Protein AF-A0A812IXZ1-F1 (afdb_monomer)

Secondary structure (DSSP, 8-state):
------PPPPPPP------HHHHHHHHHHHHHHHHHHHHHHHHHS--SSSPPPPTTGGG-HHHHS---------------S-S--EEEEEEEEEEE-TTS-EEEEEEEEEEETT--------TTSSHHHHHHHHTTSS--SEEEEEETTEETTT-HHHHHHH-----SS----TTS-HHHHHHHHHHHTT--HHHHHHHHHHHHHHHT-GGGG--

Mean predicted aligned error: 13.31 Å

Radius of gyration: 28.55 Å; Cα contacts (8 Å, |Δi|>4): 190; chains: 1; bounding box: 52×86×78 Å

Structure (mmCIF, N/CA/C/O backbone):
data_AF-A0A812IXZ1-F1
#
_entry.id   AF-A0A812IXZ1-F1
#
loop_
_atom_site.group_PDB
_atom_site.id
_atom_site.type_symbol
_atom_site.label_atom_id
_atom_site.label_alt_id
_atom_site.label_comp_id
_atom_site.label_asym_id
_atom_site.label_entity_id
_atom_site.label_seq_id
_atom_site.pdbx_PDB_ins_code
_atom_site.Cartn_x
_atom_site.Cartn_y
_atom_site.Cartn_z
_atom_site.occupancy
_atom_site.B_iso_or_equiv
_atom_site.auth_seq_id
_atom_site.auth_comp_id
_atom_site.auth_asym_id
_atom_site.auth_atom_id
_atom_site.pdbx_PDB_model_num
ATOM 1 N N . LEU A 1 1 ? 31.435 -67.657 -56.411 1.00 45.00 1 LEU 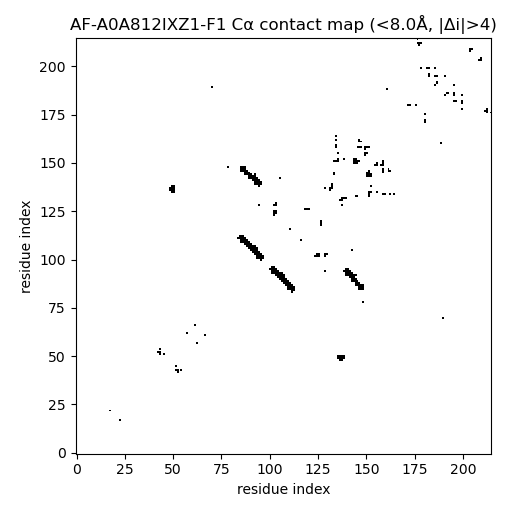A N 1
ATOM 2 C CA . LEU A 1 1 ? 30.512 -66.732 -57.104 1.00 45.00 1 LEU A CA 1
ATOM 3 C C . LEU A 1 1 ? 29.421 -66.320 -56.128 1.00 45.00 1 LEU A C 1
ATOM 5 O O . LEU A 1 1 ? 28.460 -67.052 -55.985 1.00 45.00 1 LEU A O 1
ATOM 9 N N . CYS A 1 2 ? 29.644 -65.206 -55.429 1.00 41.75 2 CYS A N 1
ATOM 10 C CA . CYS A 1 2 ? 28.640 -64.356 -54.778 1.00 41.75 2 CYS A CA 1
ATOM 11 C C . CYS A 1 2 ? 29.340 -63.014 -54.509 1.00 41.75 2 CYS A C 1
ATOM 13 O O . CYS A 1 2 ? 30.181 -62.977 -53.609 1.00 41.75 2 CYS A O 1
ATOM 15 N N . PRO A 1 3 ? 29.088 -61.934 -55.269 1.00 51.19 3 PRO A N 1
ATOM 16 C CA . PRO A 1 3 ? 29.528 -60.612 -54.864 1.00 51.19 3 PRO A CA 1
ATOM 17 C C . PRO A 1 3 ? 28.413 -59.892 -54.098 1.00 51.19 3 PRO A C 1
ATOM 19 O O . PRO A 1 3 ? 27.306 -59.727 -54.597 1.00 51.19 3 PRO A O 1
ATOM 22 N N . ALA A 1 4 ? 28.772 -59.521 -52.869 1.00 53.03 4 ALA A N 1
ATOM 23 C CA . ALA A 1 4 ? 28.383 -58.344 -52.093 1.00 53.03 4 ALA A CA 1
ATOM 24 C C . ALA A 1 4 ? 26.972 -57.754 -52.291 1.00 53.03 4 ALA A C 1
ATOM 26 O O . ALA A 1 4 ? 26.673 -57.094 -53.284 1.00 53.03 4 ALA A O 1
ATOM 27 N N . ALA A 1 5 ? 26.162 -57.880 -51.237 1.00 50.75 5 ALA A N 1
ATOM 28 C CA . ALA A 1 5 ? 24.996 -57.046 -50.992 1.00 50.75 5 ALA A CA 1
ATOM 29 C C . ALA A 1 5 ? 25.393 -55.559 -50.969 1.00 50.75 5 ALA A C 1
ATOM 31 O O . ALA A 1 5 ? 26.228 -55.141 -50.167 1.00 50.75 5 ALA A O 1
ATOM 32 N N . THR A 1 6 ? 24.792 -54.768 -51.852 1.00 51.47 6 THR A N 1
ATOM 33 C CA . THR A 1 6 ? 24.882 -53.307 -51.850 1.00 51.47 6 THR A CA 1
ATOM 34 C C . THR A 1 6 ? 23.803 -52.782 -50.904 1.00 51.47 6 THR A C 1
ATOM 36 O O . THR A 1 6 ? 22.614 -52.900 -51.191 1.00 51.47 6 THR A O 1
ATOM 39 N N . TYR A 1 7 ? 24.203 -52.265 -49.744 1.00 57.06 7 TYR A N 1
ATOM 40 C CA . TYR A 1 7 ? 23.311 -51.483 -48.886 1.00 57.06 7 TYR A CA 1
ATOM 41 C C . TYR A 1 7 ? 23.105 -50.115 -49.560 1.00 57.06 7 TYR A C 1
ATOM 43 O O . TYR A 1 7 ? 24.104 -49.518 -49.963 1.00 57.06 7 TYR A O 1
ATOM 51 N N . PRO A 1 8 ? 21.873 -49.607 -49.734 1.00 60.22 8 PRO A N 1
ATOM 52 C CA . PRO A 1 8 ? 21.686 -48.241 -50.198 1.00 60.22 8 PRO A CA 1
ATOM 53 C C . PRO A 1 8 ? 22.047 -47.277 -49.062 1.00 60.22 8 PRO A C 1
ATOM 55 O O . PRO A 1 8 ? 21.525 -47.395 -47.951 1.00 60.22 8 PRO A O 1
ATOM 58 N N . ASP A 1 9 ? 22.951 -46.340 -49.343 1.00 60.78 9 ASP A N 1
ATOM 59 C CA . ASP A 1 9 ? 23.265 -45.219 -48.457 1.00 60.78 9 ASP A CA 1
ATOM 60 C C . ASP A 1 9 ? 21.977 -44.441 -48.116 1.00 60.78 9 ASP A C 1
ATOM 62 O O . ASP A 1 9 ? 21.154 -44.198 -49.007 1.00 60.78 9 ASP A O 1
ATOM 66 N N . PRO A 1 10 ? 21.756 -44.026 -46.855 1.00 61.56 10 PRO A N 1
ATOM 67 C CA . PRO A 1 10 ? 20.622 -43.175 -46.530 1.00 61.56 10 PRO A CA 1
ATOM 68 C C . PRO A 1 10 ? 20.819 -41.798 -47.180 1.00 61.56 10 PRO A C 1
ATOM 70 O O . PRO A 1 10 ? 21.795 -41.104 -46.895 1.00 61.56 10 PRO A O 1
ATOM 73 N N . CYS A 1 11 ? 19.885 -41.390 -48.049 1.00 59.88 11 CYS A N 1
ATOM 74 C CA . CYS A 1 11 ? 19.812 -40.015 -48.546 1.00 59.88 11 CYS A CA 1
ATOM 75 C C . CYS A 1 11 ? 19.851 -39.039 -47.356 1.00 59.88 11 CYS A C 1
ATOM 77 O O . CYS A 1 11 ? 19.009 -39.166 -46.461 1.00 59.88 11 CYS A O 1
ATOM 79 N N . PRO A 1 12 ? 20.758 -38.046 -47.329 1.00 59.75 12 PRO A N 1
ATOM 80 C CA . PRO A 1 12 ? 20.630 -36.961 -46.374 1.00 59.75 12 PRO A CA 1
ATOM 81 C C . PRO A 1 12 ? 19.346 -36.202 -46.717 1.00 59.75 12 PRO A C 1
ATOM 83 O O . PRO A 1 12 ? 19.189 -35.704 -47.834 1.00 59.75 12 PRO A O 1
ATOM 86 N N . ALA A 1 13 ? 18.402 -36.149 -45.774 1.00 64.00 13 ALA A N 1
ATOM 87 C CA . ALA A 1 13 ? 17.285 -35.218 -45.867 1.00 64.00 13 ALA A CA 1
ATOM 88 C C . ALA A 1 13 ? 17.865 -33.809 -46.098 1.00 64.00 13 ALA A C 1
ATOM 90 O O . ALA A 1 13 ? 18.874 -33.479 -45.465 1.00 64.00 13 ALA A O 1
ATOM 91 N N . PRO A 1 14 ? 17.299 -32.994 -47.006 1.00 54.47 14 PRO A N 1
ATOM 92 C CA . PRO A 1 14 ? 17.781 -31.638 -47.206 1.00 54.47 14 PRO A CA 1
ATOM 93 C C . PRO A 1 14 ? 17.666 -30.893 -45.875 1.00 54.47 14 PRO A C 1
ATOM 95 O O . PRO A 1 14 ? 16.573 -30.659 -45.366 1.00 54.47 14 PRO A O 1
ATOM 98 N N . ILE A 1 15 ? 18.815 -30.575 -45.284 1.00 62.28 15 ILE A N 1
ATOM 99 C CA . ILE A 1 15 ? 18.896 -29.648 -44.164 1.00 62.28 15 ILE A CA 1
ATOM 100 C C . ILE A 1 15 ? 18.616 -28.289 -44.796 1.00 62.28 15 ILE A C 1
ATOM 102 O O . ILE A 1 15 ? 19.486 -27.740 -45.470 1.00 62.28 15 ILE A O 1
ATOM 106 N N . GLU A 1 16 ? 17.387 -27.789 -44.669 1.00 63.88 16 GLU A N 1
ATOM 107 C CA . GLU A 1 16 ? 17.079 -26.416 -45.056 1.00 63.88 16 GLU A CA 1
ATOM 108 C C . GLU A 1 16 ? 17.958 -25.495 -44.208 1.00 63.88 16 GLU A C 1
ATOM 110 O O . GLU A 1 16 ? 17.802 -25.379 -42.991 1.00 63.88 16 GLU A O 1
ATOM 115 N N . ILE A 1 17 ? 18.977 -24.919 -44.844 1.00 66.81 17 ILE A N 1
ATOM 116 C CA . ILE A 1 17 ? 19.877 -23.966 -44.209 1.00 66.81 17 ILE A CA 1
ATOM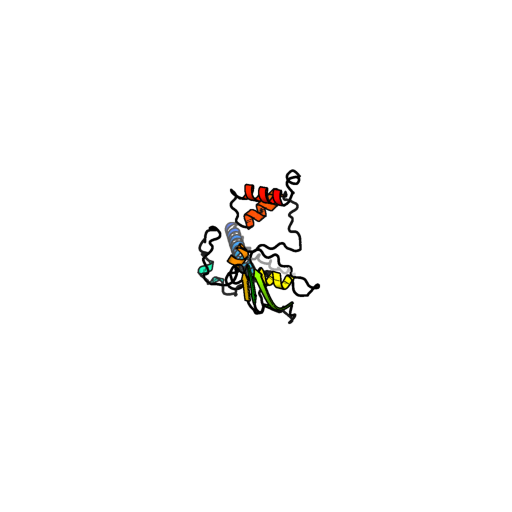 117 C C . ILE A 1 17 ? 19.072 -22.679 -44.073 1.00 66.81 17 ILE A C 1
ATOM 119 O O . ILE A 1 17 ? 19.007 -21.890 -45.015 1.00 66.81 17 ILE A O 1
ATOM 123 N N . PHE A 1 18 ? 18.424 -22.502 -42.922 1.00 71.00 18 PHE A N 1
ATOM 124 C CA . PHE A 1 18 ? 17.714 -21.270 -42.596 1.00 71.00 18 PHE A CA 1
ATOM 125 C C . PHE A 1 18 ? 18.636 -20.073 -42.827 1.00 71.00 18 PHE A C 1
ATOM 127 O O . PHE A 1 18 ? 19.775 -20.036 -42.344 1.00 71.00 18 PHE A O 1
ATOM 134 N N . SER A 1 19 ? 18.150 -19.089 -43.578 1.00 85.44 19 SER A N 1
ATOM 135 C CA . SER A 1 19 ? 18.881 -17.842 -43.768 1.00 85.44 19 SER A CA 1
ATOM 136 C C . SER A 1 19 ? 19.017 -17.132 -42.422 1.00 85.44 19 SER A C 1
ATOM 138 O O . SER A 1 19 ? 18.101 -17.155 -41.597 1.00 85.44 19 SER A O 1
ATOM 140 N N . ALA A 1 20 ? 20.137 -16.440 -42.192 1.00 84.75 20 ALA A N 1
ATOM 141 C CA . ALA A 1 20 ? 20.341 -15.674 -40.961 1.00 84.75 20 ALA A CA 1
ATOM 142 C C . ALA A 1 20 ? 19.177 -14.695 -40.685 1.00 84.75 20 ALA A C 1
ATOM 144 O O . ALA A 1 20 ? 18.804 -14.490 -39.533 1.00 84.75 20 ALA A O 1
ATOM 145 N N . GLY A 1 21 ? 18.552 -14.150 -41.737 1.00 88.50 21 GLY A N 1
ATOM 146 C CA . GLY A 1 21 ? 17.374 -13.287 -41.612 1.00 88.50 21 GLY A CA 1
ATOM 147 C C . GLY A 1 21 ? 16.114 -14.007 -41.115 1.00 88.50 21 GLY A C 1
ATOM 148 O O . GLY A 1 21 ? 15.353 -13.431 -40.343 1.00 88.50 21 GLY A O 1
ATOM 149 N N . GLU A 1 22 ? 15.911 -15.269 -41.497 1.00 86.88 22 GLU A N 1
ATOM 150 C CA . GLU A 1 22 ? 14.776 -16.086 -41.042 1.00 86.88 22 GLU A CA 1
ATOM 151 C C . GLU A 1 22 ? 14.936 -16.454 -39.565 1.00 86.88 22 GLU A C 1
ATOM 153 O O . GLU A 1 22 ? 13.990 -16.330 -38.790 1.00 86.88 22 GLU A O 1
ATOM 158 N N . ALA A 1 23 ? 16.158 -16.800 -39.146 1.00 87.94 23 ALA A N 1
ATOM 159 C CA . ALA A 1 23 ? 16.473 -17.037 -37.740 1.00 87.94 23 ALA A CA 1
ATOM 160 C C . ALA A 1 23 ? 16.269 -15.773 -36.883 1.00 87.94 23 ALA A C 1
ATOM 162 O O . ALA A 1 23 ? 15.684 -15.842 -35.804 1.00 87.94 23 ALA A O 1
ATOM 163 N N . MET A 1 24 ? 16.694 -14.600 -37.371 1.00 91.25 24 MET A N 1
ATOM 164 C CA . MET A 1 24 ? 16.465 -13.324 -36.678 1.00 91.25 24 MET A CA 1
ATOM 165 C C . MET A 1 24 ? 14.974 -12.989 -36.549 1.00 91.25 24 MET A C 1
ATOM 167 O O . MET A 1 24 ? 14.554 -12.490 -35.505 1.00 91.25 24 MET A O 1
ATOM 171 N N . LEU A 1 25 ? 14.173 -13.272 -37.580 1.00 92.56 25 LEU A N 1
ATOM 172 C CA . LEU A 1 25 ? 12.728 -13.057 -37.544 1.00 92.56 25 LEU A CA 1
ATOM 173 C C . LEU A 1 25 ? 12.055 -13.972 -36.515 1.00 92.56 25 LEU A C 1
ATOM 175 O O . LEU A 1 25 ? 11.257 -13.487 -35.718 1.00 92.56 25 LEU A O 1
ATOM 179 N N . LEU A 1 26 ? 12.405 -15.261 -36.495 1.00 90.12 26 LEU A N 1
ATOM 180 C CA . LEU A 1 26 ? 11.876 -16.220 -35.521 1.00 90.12 26 LEU A CA 1
ATOM 181 C C . LEU A 1 26 ? 12.211 -15.806 -34.082 1.00 90.12 26 LEU A C 1
ATOM 183 O O . LEU A 1 26 ? 11.320 -15.756 -33.243 1.00 90.12 26 LEU A O 1
ATOM 187 N N . MET A 1 27 ? 13.450 -15.381 -33.820 1.00 93.38 27 MET A N 1
ATOM 188 C CA . MET A 1 27 ? 13.851 -14.866 -32.504 1.00 93.38 27 MET A CA 1
ATOM 189 C C . MET A 1 27 ? 13.065 -13.611 -32.095 1.00 93.38 27 MET A C 1
ATOM 191 O O . MET A 1 27 ? 12.730 -13.439 -30.926 1.00 93.38 27 MET A O 1
ATOM 195 N N . LEU A 1 28 ? 12.760 -12.721 -33.043 1.00 95.69 28 LEU A N 1
ATOM 196 C CA . LEU A 1 28 ? 11.986 -11.511 -32.765 1.00 95.69 28 LEU A CA 1
ATOM 197 C C . LEU A 1 28 ? 10.515 -11.839 -32.480 1.00 95.69 28 LEU A C 1
ATOM 199 O O . LEU A 1 28 ? 9.922 -11.254 -31.574 1.00 95.69 28 LEU A O 1
ATOM 203 N N . VAL A 1 29 ? 9.948 -12.803 -33.208 1.00 95.94 29 VAL A N 1
ATOM 204 C CA . VAL A 1 29 ? 8.611 -13.346 -32.937 1.00 95.94 29 VAL A CA 1
ATOM 205 C C . VAL A 1 29 ? 8.565 -13.986 -31.553 1.00 95.94 29 VAL A C 1
ATOM 207 O O . VAL A 1 29 ? 7.642 -13.687 -30.800 1.00 95.94 29 VAL A O 1
ATOM 210 N N . ASP A 1 30 ? 9.570 -14.778 -31.183 1.00 94.56 30 ASP A N 1
ATOM 211 C CA . ASP A 1 30 ? 9.656 -15.397 -29.861 1.00 94.56 30 ASP A CA 1
ATOM 212 C C . ASP A 1 30 ? 9.742 -14.345 -28.752 1.00 94.56 30 ASP A C 1
ATOM 214 O O . ASP A 1 30 ? 9.017 -14.439 -27.767 1.00 94.56 30 ASP A O 1
ATOM 218 N N . VAL A 1 31 ? 10.555 -13.293 -28.914 1.00 95.88 31 VAL A N 1
ATOM 219 C CA . VAL A 1 31 ? 10.624 -12.184 -27.942 1.00 95.88 31 VAL A CA 1
ATOM 220 C C . VAL A 1 31 ? 9.265 -11.509 -27.774 1.00 95.88 31 VAL A C 1
ATOM 222 O O . VAL A 1 31 ? 8.844 -11.260 -26.645 1.00 95.88 31 VAL A O 1
ATOM 225 N N . VAL A 1 32 ? 8.558 -11.229 -28.872 1.00 95.56 32 VAL A N 1
ATOM 226 C CA . VAL A 1 32 ? 7.220 -10.624 -28.813 1.00 95.56 32 VAL A CA 1
ATOM 227 C C . VAL A 1 32 ? 6.223 -11.579 -28.158 1.00 95.56 32 VAL A C 1
ATOM 229 O O . VAL A 1 32 ? 5.457 -11.159 -27.293 1.00 95.56 32 VAL A O 1
ATOM 232 N N . LEU A 1 33 ? 6.253 -12.862 -28.516 1.00 95.12 33 LEU A N 1
ATOM 233 C CA . LEU A 1 33 ? 5.387 -13.888 -27.945 1.00 95.12 33 LEU A CA 1
ATOM 234 C C . LEU A 1 33 ? 5.627 -14.032 -26.439 1.00 95.12 33 LEU A C 1
ATOM 236 O O . LEU A 1 33 ? 4.674 -13.963 -25.667 1.00 95.12 33 LEU A O 1
ATOM 240 N N . TYR A 1 34 ? 6.881 -14.148 -26.001 1.00 93.69 34 TYR A N 1
ATOM 241 C CA . TYR A 1 34 ? 7.227 -14.211 -24.583 1.00 93.69 34 TYR A CA 1
ATOM 242 C C . TYR A 1 34 ? 6.889 -12.919 -23.843 1.00 93.69 34 TYR A C 1
ATOM 244 O O . TYR A 1 34 ? 6.425 -13.000 -22.712 1.00 93.69 34 TYR A O 1
ATOM 252 N N . ALA A 1 35 ? 7.044 -11.742 -24.457 1.00 91.75 35 ALA A N 1
ATOM 253 C CA . ALA A 1 35 ? 6.632 -10.478 -23.848 1.00 91.75 35 ALA A CA 1
ATOM 254 C C . ALA A 1 35 ? 5.108 -10.402 -23.657 1.00 91.75 35 ALA A C 1
ATOM 256 O O . ALA A 1 35 ? 4.642 -9.982 -22.600 1.00 91.75 35 ALA A O 1
ATOM 257 N N . VAL A 1 36 ? 4.324 -10.855 -24.641 1.00 91.00 36 VAL A N 1
ATOM 258 C CA . VAL A 1 36 ? 2.856 -10.932 -24.542 1.00 91.00 36 VAL A CA 1
ATOM 259 C C . VAL A 1 36 ? 2.435 -11.949 -23.483 1.00 91.00 36 VAL A C 1
ATOM 261 O O . VAL A 1 36 ? 1.556 -11.657 -22.674 1.00 91.00 36 VAL A O 1
ATOM 264 N N . VAL A 1 37 ? 3.071 -13.123 -23.455 1.00 90.31 37 VAL A N 1
ATOM 265 C CA . VAL A 1 37 ? 2.811 -14.156 -22.446 1.00 90.31 37 VAL A CA 1
ATOM 266 C C . VAL A 1 37 ? 3.189 -13.662 -21.052 1.00 90.31 37 VAL A C 1
ATOM 268 O O . VAL A 1 37 ? 2.409 -13.860 -20.129 1.00 90.31 37 VAL A O 1
ATOM 271 N N . ALA A 1 38 ? 4.330 -12.988 -20.888 1.00 86.12 38 ALA A N 1
ATOM 272 C CA . ALA A 1 38 ? 4.754 -12.405 -19.617 1.00 86.12 38 ALA A CA 1
ATOM 273 C C . ALA A 1 38 ? 3.770 -11.328 -19.146 1.00 86.12 38 ALA A C 1
ATOM 275 O O . ALA A 1 38 ? 3.276 -11.404 -18.026 1.00 86.12 38 ALA A O 1
ATOM 276 N N . TRP A 1 39 ? 3.398 -10.395 -20.027 1.00 84.12 39 TRP A N 1
ATOM 277 C CA . TRP A 1 39 ? 2.398 -9.371 -19.726 1.00 84.12 39 TRP A CA 1
ATOM 278 C C . TRP A 1 39 ? 1.044 -9.980 -19.337 1.00 84.12 39 TRP A C 1
ATOM 280 O O . TRP A 1 39 ? 0.412 -9.533 -18.383 1.00 84.12 39 TRP A O 1
ATOM 290 N N . TRP A 1 40 ? 0.600 -11.029 -20.035 1.00 83.25 40 TRP A N 1
ATOM 291 C CA . TRP A 1 40 ? -0.633 -11.742 -19.702 1.00 83.25 40 TRP A CA 1
ATOM 292 C C . TRP A 1 40 ? -0.525 -12.500 -18.368 1.00 83.25 40 TRP A C 1
ATOM 294 O O . TRP A 1 40 ? -1.437 -12.421 -17.542 1.00 83.25 40 TRP A O 1
ATOM 304 N N . LEU A 1 41 ? 0.594 -13.188 -18.120 1.00 81.62 41 LEU A N 1
ATOM 305 C CA . LEU A 1 41 ? 0.857 -13.909 -16.873 1.00 81.62 41 LEU A CA 1
ATOM 306 C C . LEU A 1 41 ? 0.892 -12.965 -15.672 1.00 81.62 41 LEU A C 1
ATOM 308 O O . LEU A 1 41 ? 0.310 -13.304 -14.652 1.00 81.62 41 LEU A O 1
ATOM 312 N N . GLU A 1 42 ? 1.486 -11.779 -15.783 1.00 70.69 42 GLU A N 1
ATOM 313 C CA . GLU A 1 42 ? 1.488 -10.780 -14.703 1.00 70.69 42 GLU A CA 1
ATOM 314 C C . GLU A 1 42 ? 0.075 -10.316 -14.315 1.00 70.69 42 GLU A C 1
ATOM 316 O O . GLU A 1 42 ? -0.175 -9.974 -13.160 1.00 70.69 42 GLU A O 1
ATOM 321 N N . GLN A 1 43 ? -0.873 -10.325 -15.257 1.00 66.25 43 GLN A N 1
ATOM 322 C CA . GLN A 1 43 ? -2.266 -9.953 -14.986 1.00 66.25 43 GLN A CA 1
ATOM 323 C C . GLN A 1 43 ? -3.093 -11.120 -14.420 1.00 66.25 43 GLN A C 1
ATOM 325 O O . GLN A 1 43 ? -4.019 -10.898 -13.637 1.00 66.25 43 GLN A O 1
ATOM 330 N N . VAL A 1 44 ? -2.789 -12.362 -14.818 1.00 65.19 44 VAL A N 1
ATOM 331 C CA . VAL A 1 44 ? -3.575 -13.561 -14.465 1.00 65.19 44 VAL A CA 1
ATOM 332 C C . VAL A 1 44 ? -3.022 -14.283 -13.232 1.00 65.19 44 VAL A C 1
ATOM 334 O O . VAL A 1 44 ? -3.796 -14.781 -12.410 1.00 65.19 44 VAL A O 1
ATOM 337 N N . TRP A 1 45 ? -1.700 -14.325 -13.073 1.00 58.59 45 TRP A N 1
ATOM 338 C CA . TRP A 1 45 ? -1.003 -14.973 -11.967 1.00 58.59 45 TRP A CA 1
ATOM 339 C C . TRP A 1 45 ? -0.781 -13.983 -10.825 1.00 58.59 45 TRP A C 1
ATOM 341 O O . TRP A 1 45 ? 0.200 -13.248 -10.757 1.00 58.59 45 TRP A O 1
ATOM 351 N N . GLN A 1 46 ? -1.731 -13.966 -9.900 1.00 52.91 46 GLN A N 1
ATOM 352 C CA . GLN A 1 46 ? -1.643 -13.167 -8.684 1.00 52.91 46 GLN A CA 1
ATOM 353 C C . GLN A 1 46 ? -0.611 -13.779 -7.734 1.00 52.91 46 GLN A C 1
ATOM 355 O O . GLN A 1 46 ? -0.729 -14.945 -7.352 1.00 52.91 46 GLN A O 1
ATOM 360 N N . GLY A 1 47 ? 0.378 -12.988 -7.322 1.00 54.09 47 GLY A N 1
ATOM 361 C CA . GLY A 1 47 ? 1.182 -13.299 -6.140 1.00 54.09 47 GLY A CA 1
ATOM 362 C C . GLY A 1 47 ? 0.353 -13.227 -4.848 1.00 54.09 47 GLY A C 1
ATOM 363 O O . GLY A 1 47 ? -0.855 -12.993 -4.867 1.00 54.09 47 GLY A O 1
ATOM 364 N N . GLU A 1 48 ? 1.004 -13.383 -3.694 1.00 50.06 48 GLU A N 1
ATOM 365 C CA . GLU A 1 48 ? 0.357 -13.321 -2.368 1.00 50.06 48 GLU A CA 1
ATOM 366 C C . GLU A 1 48 ? -0.273 -11.950 -2.024 1.00 50.06 48 GLU A C 1
ATOM 368 O O . GLU A 1 48 ? -1.023 -11.846 -1.051 1.00 50.06 48 GLU A O 1
ATOM 373 N N . TYR A 1 49 ? -0.024 -10.912 -2.834 1.00 52.78 49 TYR A N 1
ATOM 374 C CA . TYR A 1 49 ? -0.457 -9.531 -2.607 1.00 52.78 49 TYR A CA 1
ATOM 375 C C . TYR A 1 49 ? -1.100 -8.931 -3.869 1.00 52.78 49 TYR A C 1
ATOM 377 O O . TYR A 1 49 ? -0.518 -8.988 -4.951 1.00 52.78 49 TYR A O 1
ATOM 385 N N . GLY A 1 50 ? -2.277 -8.308 -3.724 1.00 53.62 50 GLY A N 1
ATOM 386 C CA . GLY A 1 50 ? -2.989 -7.611 -4.805 1.00 53.62 50 GLY A CA 1
ATOM 387 C C . GLY A 1 50 ? -4.432 -8.084 -5.016 1.00 53.62 50 GLY A C 1
ATOM 388 O O . GLY A 1 50 ? -4.779 -9.234 -4.754 1.00 53.62 50 GLY A O 1
ATOM 389 N N . GLN A 1 51 ? -5.304 -7.184 -5.484 1.00 56.34 51 GLN A N 1
ATOM 390 C CA . GLN A 1 51 ? -6.662 -7.552 -5.886 1.00 56.34 51 GLN A CA 1
ATOM 391 C C . GLN A 1 51 ? -6.660 -8.089 -7.324 1.00 56.34 51 GLN A C 1
ATOM 393 O O . GLN A 1 51 ? -6.213 -7.411 -8.248 1.00 56.34 51 GLN A O 1
ATOM 398 N N . ALA A 1 52 ? -7.177 -9.306 -7.489 1.00 50.66 52 ALA A N 1
ATOM 399 C CA . ALA A 1 52 ? -7.452 -9.947 -8.769 1.00 50.66 52 ALA A CA 1
ATOM 400 C C . ALA A 1 52 ? -8.263 -9.040 -9.702 1.00 50.66 52 ALA A C 1
ATOM 402 O O . ALA A 1 52 ? -9.381 -8.658 -9.351 1.00 50.66 52 ALA A O 1
ATOM 403 N N . LYS A 1 53 ? -7.769 -8.769 -10.913 1.00 56.78 53 LYS A N 1
ATOM 404 C CA . LYS A 1 53 ? -8.621 -8.244 -11.988 1.00 56.78 53 LYS A CA 1
ATOM 405 C C . LYS A 1 53 ? -9.258 -9.416 -12.756 1.00 56.78 53 LYS A C 1
ATOM 407 O O . LYS A 1 53 ? -8.619 -10.458 -12.908 1.00 56.78 53 LYS A O 1
ATOM 412 N N . PRO A 1 54 ? -10.520 -9.302 -13.208 1.00 55.66 54 PRO A N 1
ATOM 413 C CA . PRO A 1 54 ? -11.191 -10.370 -13.946 1.00 55.66 54 PRO A CA 1
ATOM 414 C C . PRO A 1 54 ? -10.498 -10.656 -15.287 1.00 55.66 54 PRO A C 1
ATOM 416 O O . PRO A 1 54 ? -9.975 -9.752 -15.935 1.00 55.66 54 PRO A O 1
ATOM 419 N N . CYS A 1 55 ? -10.551 -11.915 -15.736 1.00 54.44 55 CYS A N 1
ATOM 420 C CA . CYS A 1 55 ? -9.816 -12.425 -16.904 1.00 54.44 55 CYS A CA 1
ATOM 421 C C . CYS A 1 55 ? -10.141 -11.740 -18.252 1.00 54.44 55 CYS A C 1
ATOM 423 O O . CYS A 1 55 ? -9.444 -11.983 -19.231 1.00 54.44 55 CYS A O 1
ATOM 425 N N . PHE A 1 56 ? -11.167 -10.883 -18.317 1.00 56.53 56 PHE A N 1
ATOM 426 C CA . PHE A 1 56 ? -11.600 -10.162 -19.526 1.00 56.53 56 PHE A CA 1
ATOM 427 C C . PHE A 1 56 ? -11.185 -8.679 -19.557 1.00 56.53 56 PHE A C 1
ATOM 429 O O . PHE A 1 56 ? -11.667 -7.916 -20.391 1.00 56.53 56 PHE A O 1
ATOM 436 N N . PHE A 1 57 ? -10.278 -8.258 -18.672 1.00 57.03 57 PHE A N 1
ATOM 437 C CA . PHE A 1 57 ? -9.840 -6.863 -18.542 1.00 57.03 57 PHE A CA 1
ATOM 438 C C . PHE A 1 57 ? -9.173 -6.268 -19.803 1.00 57.03 57 PHE A C 1
ATOM 440 O O . PHE A 1 57 ? -9.182 -5.055 -19.988 1.00 57.03 57 PHE A O 1
ATOM 447 N N . CYS A 1 58 ? -8.648 -7.099 -20.711 1.00 53.69 58 CYS A N 1
ATOM 448 C CA . CYS A 1 58 ? -7.986 -6.658 -21.947 1.00 53.69 58 CYS A CA 1
ATOM 449 C C . CYS A 1 58 ? -8.900 -5.885 -22.921 1.00 53.69 58 CYS A C 1
ATOM 451 O O . CYS A 1 58 ? -8.394 -5.252 -23.844 1.00 53.69 58 CYS A O 1
ATOM 453 N N . PHE A 1 59 ? -10.224 -5.930 -22.733 1.00 56.09 59 PHE A N 1
ATOM 454 C CA . PHE A 1 59 ? -11.199 -5.256 -23.597 1.00 56.09 59 PHE A CA 1
ATOM 455 C C . PHE A 1 59 ? -11.752 -3.951 -23.014 1.00 56.09 59 PHE A C 1
ATOM 457 O O . PHE A 1 59 ? -12.643 -3.365 -23.626 1.00 56.09 59 PHE A O 1
ATOM 464 N N . ASP A 1 60 ? -11.251 -3.480 -21.867 1.00 51.44 60 ASP A N 1
ATOM 465 C CA . ASP A 1 60 ? -11.710 -2.221 -21.278 1.00 51.44 60 ASP A CA 1
ATOM 466 C C . ASP A 1 60 ? -10.962 -1.010 -21.890 1.00 51.44 60 ASP A C 1
ATOM 468 O O . ASP A 1 60 ? -9.754 -0.844 -21.667 1.00 51.44 60 ASP A O 1
ATOM 472 N N . PRO A 1 61 ? -11.636 -0.129 -22.661 1.00 49.25 61 PRO A N 1
ATOM 473 C CA . PRO A 1 61 ? -11.005 1.033 -23.290 1.00 49.25 61 PRO A CA 1
ATOM 474 C C . PRO A 1 61 ? -10.462 2.051 -22.278 1.00 49.25 61 PRO A C 1
ATOM 476 O O . PRO A 1 61 ? -9.574 2.833 -22.621 1.00 49.25 61 PRO A O 1
ATOM 479 N N . ALA A 1 62 ? -10.952 2.035 -21.031 1.00 53.91 62 ALA A N 1
ATOM 480 C CA . ALA A 1 62 ? -10.461 2.904 -19.964 1.00 53.91 62 ALA A CA 1
ATOM 481 C C . ALA A 1 62 ? -9.051 2.517 -19.468 1.00 53.91 62 ALA A C 1
ATOM 483 O O . ALA A 1 62 ? -8.398 3.320 -18.801 1.00 53.91 62 ALA A O 1
ATOM 484 N N . PHE A 1 63 ? -8.565 1.313 -19.806 1.00 50.16 63 PHE A N 1
ATOM 485 C CA . PHE A 1 63 ? -7.252 0.812 -19.392 1.00 50.16 63 PHE A CA 1
ATOM 486 C C . PHE A 1 63 ? -6.134 1.057 -20.411 1.00 50.16 63 PHE A C 1
ATOM 488 O O . PHE A 1 63 ? -5.013 1.358 -20.012 1.00 50.16 63 PHE A O 1
ATOM 495 N N . MET A 1 64 ? -6.412 0.946 -21.715 1.00 44.62 64 MET A N 1
ATOM 496 C CA . MET A 1 64 ? -5.388 1.160 -22.756 1.00 44.62 64 MET A CA 1
ATOM 497 C C . MET A 1 64 ? -4.947 2.623 -22.862 1.00 44.62 64 MET A C 1
ATOM 499 O O . MET A 1 64 ? -3.808 2.909 -23.225 1.00 44.62 64 MET A O 1
ATOM 503 N N . PHE A 1 65 ? -5.832 3.549 -22.499 1.00 46.44 65 PHE A N 1
ATOM 504 C CA . PHE A 1 65 ? -5.518 4.963 -22.359 1.00 46.44 65 PHE A CA 1
ATOM 505 C C . PHE A 1 65 ? -5.879 5.389 -20.939 1.00 46.44 65 PHE A C 1
ATOM 507 O O . PHE A 1 65 ? -6.937 5.996 -20.746 1.00 46.44 65 PHE A O 1
ATOM 514 N N . PRO A 1 66 ? -5.033 5.090 -19.930 1.00 45.00 66 PRO A N 1
ATOM 515 C CA . PRO A 1 66 ? -5.229 5.692 -18.628 1.00 45.00 66 PRO A CA 1
ATOM 516 C C . PRO A 1 66 ? -5.100 7.191 -18.871 1.00 45.00 66 PRO A C 1
ATOM 518 O O . PRO A 1 66 ? -4.022 7.682 -19.219 1.00 45.00 66 PRO A O 1
ATOM 521 N N . SER A 1 67 ? -6.223 7.914 -18.795 1.00 43.06 67 SER A N 1
ATOM 522 C CA . SER A 1 67 ? -6.203 9.367 -18.894 1.00 43.06 67 SER A CA 1
ATOM 523 C C . SER A 1 67 ? -5.146 9.815 -17.909 1.00 43.06 67 SER A C 1
ATOM 525 O O . SER A 1 67 ? -5.221 9.468 -16.727 1.00 43.06 67 SER A O 1
ATOM 527 N N . ARG A 1 68 ? -4.104 10.469 -18.431 1.00 42.75 68 ARG A N 1
ATOM 528 C CA . ARG A 1 68 ? -2.941 10.951 -17.695 1.00 42.75 68 ARG A CA 1
ATOM 529 C C . ARG A 1 68 ? -3.451 12.041 -16.757 1.00 42.75 68 ARG A C 1
ATOM 531 O O . ARG A 1 68 ? -3.230 13.225 -16.996 1.00 42.75 68 ARG A O 1
ATOM 538 N N . ARG A 1 69 ? -4.198 11.652 -15.718 1.00 43.34 69 ARG A N 1
ATOM 539 C CA . ARG A 1 69 ? -4.541 12.501 -14.593 1.00 43.34 69 ARG A CA 1
ATOM 540 C C . ARG A 1 69 ? -3.192 12.814 -13.999 1.00 43.34 69 ARG A C 1
ATOM 542 O O . ARG A 1 69 ? -2.562 11.963 -13.371 1.00 43.34 69 ARG A O 1
ATOM 549 N N . ARG A 1 70 ? -2.702 14.004 -14.353 1.00 38.94 70 ARG A N 1
ATOM 550 C CA . ARG A 1 70 ? -1.542 14.635 -13.743 1.00 38.94 70 ARG A CA 1
ATOM 551 C C . ARG A 1 70 ? -1.581 14.283 -12.261 1.00 38.94 70 ARG A C 1
ATOM 553 O O . ARG A 1 70 ? -2.648 14.357 -11.652 1.00 38.94 70 ARG A O 1
ATOM 560 N N . ALA A 1 71 ? -0.421 13.948 -11.709 1.00 41.03 71 ALA A N 1
ATOM 561 C CA . ALA A 1 71 ? -0.135 14.084 -10.289 1.00 41.03 71 ALA A CA 1
ATOM 562 C C . ALA A 1 71 ? -0.273 15.573 -9.902 1.00 41.03 71 ALA A C 1
ATOM 564 O O . ALA A 1 71 ? 0.695 16.262 -9.601 1.00 41.03 71 ALA A O 1
ATOM 565 N N . GLY A 1 72 ? -1.477 16.114 -10.070 1.00 36.44 72 GLY A N 1
ATOM 566 C CA . GLY A 1 72 ? -1.907 17.369 -9.519 1.00 36.44 72 GLY A CA 1
ATOM 567 C C . GLY A 1 72 ? -2.157 17.081 -8.058 1.00 36.44 72 GLY A C 1
ATOM 568 O O . GLY A 1 72 ? -2.860 16.122 -7.743 1.00 36.44 72 GLY A O 1
ATOM 569 N N . LEU A 1 73 ? -1.453 17.847 -7.226 1.00 42.59 73 LEU A N 1
ATOM 570 C CA . LEU A 1 73 ? -1.929 18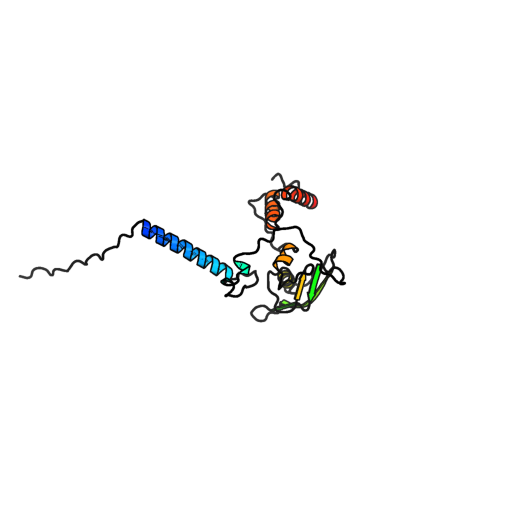.411 -5.969 1.00 42.59 73 LEU A CA 1
ATOM 571 C C . LEU A 1 73 ? -3.152 17.701 -5.410 1.00 42.59 73 LEU A C 1
ATOM 573 O O . LEU A 1 73 ? -4.191 17.748 -6.055 1.00 42.59 73 LEU A O 1
ATOM 577 N N . LEU A 1 74 ? -2.995 17.124 -4.214 1.00 44.72 74 LEU A N 1
ATOM 578 C CA . LEU A 1 74 ? -4.058 16.768 -3.272 1.00 44.72 74 LEU A CA 1
ATOM 579 C C . LEU A 1 74 ? -5.251 17.716 -3.450 1.00 44.72 74 LEU A C 1
ATOM 581 O O . LEU A 1 74 ? -5.298 18.792 -2.859 1.00 44.72 74 LEU A O 1
ATOM 585 N N . GLN A 1 75 ? -6.154 17.357 -4.355 1.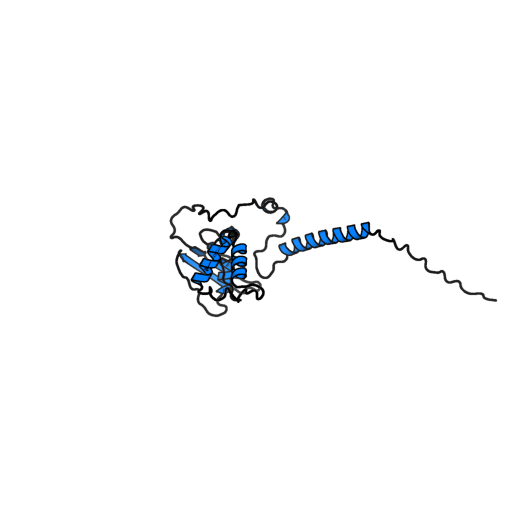00 38.31 75 GLN A N 1
ATOM 586 C CA . GLN A 1 75 ? -7.339 18.128 -4.626 1.00 38.31 75 GLN A CA 1
ATOM 587 C C . GLN A 1 75 ? -8.334 17.541 -3.653 1.00 38.31 75 GLN A C 1
ATOM 589 O O . GLN A 1 75 ? -8.734 16.382 -3.776 1.00 38.31 75 GLN A O 1
ATOM 594 N N . GLU A 1 76 ? -8.614 18.313 -2.609 1.00 45.88 76 GLU A N 1
ATOM 595 C CA . GLU A 1 76 ? -9.759 18.080 -1.750 1.00 45.88 76 GLU A CA 1
ATOM 596 C C . GLU A 1 76 ? -11.000 18.266 -2.622 1.00 45.88 76 GLU A C 1
ATOM 598 O O . GLU A 1 76 ? -11.584 19.346 -2.703 1.00 45.88 76 GLU A O 1
ATOM 603 N N . ASP A 1 77 ? -11.339 17.221 -3.376 1.00 37.97 77 ASP A N 1
ATOM 604 C CA . ASP A 1 77 ? -12.632 17.112 -4.022 1.00 37.97 77 ASP A CA 1
ATOM 605 C C . ASP A 1 77 ? -13.655 17.106 -2.887 1.00 37.97 77 ASP A C 1
ATOM 607 O O . ASP A 1 77 ? -13.769 16.142 -2.127 1.00 37.97 77 ASP A O 1
ATOM 611 N N . GLY A 1 78 ? -14.317 18.254 -2.727 1.00 43.12 78 GLY A N 1
ATOM 612 C CA . GLY A 1 78 ? -15.268 18.525 -1.666 1.00 43.12 78 GLY A CA 1
ATOM 613 C C . GLY A 1 78 ? -16.345 17.452 -1.612 1.00 43.12 78 GLY A C 1
ATOM 614 O O . GLY A 1 78 ? -17.213 17.378 -2.482 1.00 43.12 78 GLY A O 1
ATOM 615 N N . LEU A 1 79 ? -16.290 16.638 -0.561 1.00 45.25 79 LEU A N 1
ATOM 616 C CA . LEU A 1 79 ? -17.389 15.784 -0.155 1.00 45.25 79 LEU A CA 1
ATOM 617 C C . LEU A 1 79 ? -18.171 16.540 0.919 1.00 45.25 79 LEU A C 1
ATOM 619 O O . LEU A 1 79 ? -17.754 16.635 2.072 1.00 45.25 79 LEU A O 1
ATOM 623 N N . GLU A 1 80 ? -19.288 17.137 0.512 1.00 40.06 80 GLU A N 1
ATOM 624 C CA . GLU A 1 80 ? -20.236 17.747 1.436 1.00 40.06 80 GLU A CA 1
ATOM 625 C C . GLU A 1 80 ? -20.806 16.700 2.409 1.00 40.06 80 GLU A C 1
ATOM 627 O O . GLU A 1 80 ? -21.212 15.614 1.990 1.00 40.06 80 GLU A O 1
ATOM 632 N N . SER A 1 81 ? -20.969 17.128 3.671 1.00 37.19 81 SER A N 1
ATOM 633 C CA . SER A 1 81 ? -21.999 16.725 4.657 1.00 37.19 81 SER A CA 1
ATOM 634 C C . SER A 1 81 ? -21.508 16.001 5.925 1.00 37.19 81 SER A C 1
ATOM 636 O O . SER A 1 81 ? -21.496 14.778 6.015 1.00 37.19 81 SER A O 1
ATOM 638 N N . GLY A 1 82 ? -21.255 16.785 6.978 1.00 39.78 82 GLY A N 1
ATOM 639 C CA . GLY A 1 82 ? -21.880 16.582 8.298 1.00 39.78 82 GLY A CA 1
ATOM 640 C C . GLY A 1 82 ? -21.375 15.487 9.245 1.00 39.78 82 GLY A C 1
ATOM 641 O O . GLY A 1 82 ? -21.835 15.460 10.384 1.00 39.78 82 GLY A O 1
ATOM 642 N N . HIS A 1 83 ? -20.446 14.623 8.849 1.00 45.44 83 HIS A N 1
ATOM 643 C CA . HIS A 1 83 ? -19.809 13.686 9.779 1.00 45.44 83 HIS A CA 1
ATOM 644 C C . HIS A 1 83 ? -18.480 14.267 10.267 1.00 45.44 83 HIS A C 1
ATOM 646 O O . HIS A 1 83 ? -17.726 14.820 9.469 1.00 45.44 83 HIS A O 1
ATOM 652 N N . GLU A 1 84 ? -18.215 14.179 11.576 1.00 57.06 84 GLU A N 1
ATOM 653 C CA . GLU A 1 84 ? -16.891 14.430 12.163 1.00 57.06 84 GLU A CA 1
ATOM 654 C C . GLU A 1 84 ? -15.80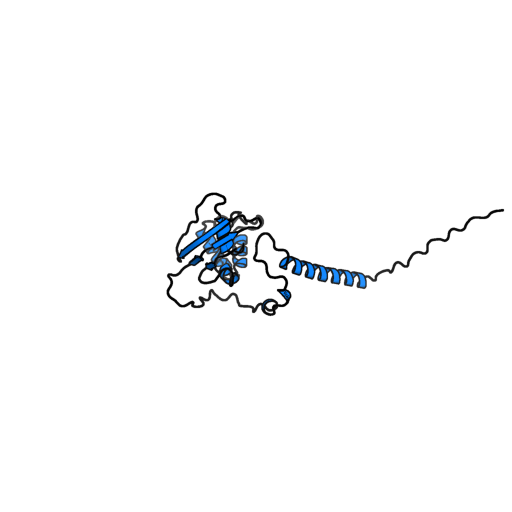3 13.886 11.234 1.00 57.06 84 GLU A C 1
ATOM 656 O O . GLU A 1 84 ? -15.961 12.792 10.700 1.00 57.06 84 GLU A O 1
ATOM 661 N N . GLU A 1 85 ? -14.741 14.651 10.991 1.00 81.19 85 GLU A N 1
ATOM 662 C CA . GLU A 1 85 ? -13.780 14.364 9.926 1.00 81.19 85 GLU A CA 1
ATOM 663 C C . GLU A 1 85 ? -13.045 13.029 10.182 1.00 81.19 85 GLU A C 1
ATOM 665 O O . GLU A 1 85 ? -12.020 12.968 10.866 1.00 81.19 85 GLU A O 1
ATOM 670 N N . LEU A 1 86 ? -13.611 11.924 9.684 1.00 90.06 86 LEU A N 1
ATOM 671 C CA . LEU A 1 86 ? -13.062 10.581 9.833 1.00 90.06 86 LEU A CA 1
ATOM 672 C C . LEU A 1 86 ? -11.891 10.411 8.865 1.00 90.06 86 LEU A C 1
ATOM 674 O O . LEU A 1 86 ? -12.030 10.583 7.653 1.00 90.06 86 LEU A O 1
ATOM 678 N N . ALA A 1 87 ? -10.734 10.036 9.405 1.00 93.69 87 ALA A N 1
ATOM 679 C CA . ALA A 1 87 ? -9.581 9.631 8.610 1.00 93.69 87 ALA A CA 1
ATOM 680 C C . ALA A 1 87 ? -9.779 8.219 8.045 1.00 93.69 87 ALA A C 1
ATOM 682 O O . ALA A 1 87 ? -9.356 7.919 6.929 1.00 93.69 87 ALA A O 1
ATOM 683 N N . MET A 1 88 ? -10.437 7.348 8.812 1.00 95.00 88 MET A N 1
ATOM 684 C CA . MET A 1 88 ? -10.720 5.968 8.436 1.00 95.00 88 MET A CA 1
ATOM 685 C C . MET A 1 88 ? -12.048 5.525 9.042 1.00 95.00 88 MET A C 1
ATOM 687 O O . MET A 1 88 ? -12.342 5.855 10.187 1.00 95.00 88 MET A O 1
ATOM 691 N N . SER A 1 89 ? -12.825 4.758 8.285 1.00 95.75 89 SER A N 1
ATOM 692 C CA . SER A 1 89 ? -14.045 4.111 8.771 1.00 95.75 89 SER A CA 1
ATOM 693 C C . SER A 1 89 ? -14.118 2.695 8.225 1.00 95.75 89 SER A C 1
ATOM 695 O O . SER A 1 89 ? -13.905 2.476 7.032 1.00 95.75 89 SER A O 1
ATOM 697 N N . ILE A 1 90 ? -14.407 1.742 9.098 1.00 96.94 90 ILE A N 1
ATOM 698 C CA . ILE A 1 90 ? -14.573 0.323 8.814 1.00 96.94 90 ILE A CA 1
ATOM 699 C C . ILE A 1 90 ? -15.945 -0.080 9.342 1.00 96.94 90 ILE A C 1
ATOM 701 O O . ILE A 1 90 ? -16.253 0.190 10.502 1.00 96.94 90 ILE A O 1
ATOM 705 N N . LYS A 1 91 ? -16.746 -0.737 8.499 1.00 96.75 91 LYS A N 1
ATOM 706 C CA . LYS A 1 91 ? -18.082 -1.221 8.860 1.00 96.75 91 LYS A CA 1
ATOM 707 C C . LYS A 1 91 ? -18.234 -2.693 8.524 1.00 96.75 91 LYS A C 1
ATOM 709 O O . LYS A 1 91 ? -18.063 -3.067 7.357 1.00 96.75 91 LYS A O 1
ATOM 714 N N . ASP A 1 92 ? -18.569 -3.492 9.532 1.00 96.75 92 ASP A N 1
ATOM 715 C CA . ASP A 1 92 ? -18.791 -4.939 9.454 1.00 96.75 92 ASP A CA 1
ATOM 716 C C . ASP A 1 92 ? -17.699 -5.674 8.647 1.00 96.75 92 ASP A C 1
ATOM 718 O O . ASP A 1 92 ? -17.967 -6.522 7.790 1.00 96.75 92 ASP A O 1
ATOM 722 N N . MET A 1 93 ? -16.426 -5.306 8.853 1.00 96.88 93 MET A N 1
ATOM 723 C CA . MET A 1 93 ? -15.331 -5.908 8.093 1.00 96.88 93 MET A CA 1
ATOM 724 C C . MET A 1 93 ? -15.216 -7.385 8.428 1.00 96.88 93 MET A C 1
ATOM 726 O O . MET A 1 93 ? -15.037 -7.780 9.583 1.00 96.88 93 MET A O 1
ATOM 730 N N . ARG A 1 94 ? -15.199 -8.201 7.377 1.00 96.62 94 ARG A N 1
ATOM 731 C CA . ARG A 1 94 ? -15.004 -9.637 7.492 1.00 96.62 94 ARG A CA 1
ATOM 732 C C . ARG A 1 94 ? -13.980 -10.133 6.493 1.00 96.62 94 ARG A C 1
ATOM 734 O O . ARG A 1 94 ? -14.039 -9.831 5.299 1.00 96.62 94 ARG A O 1
ATOM 741 N N . LYS A 1 95 ? -13.067 -10.979 6.965 1.00 95.88 95 LYS A N 1
ATOM 742 C CA . LYS A 1 95 ? -12.092 -11.663 6.116 1.00 95.88 95 LYS A CA 1
ATOM 743 C C . LYS A 1 95 ? -12.045 -13.150 6.423 1.00 95.88 95 LYS A C 1
ATOM 745 O O . LYS A 1 95 ? -11.657 -13.560 7.515 1.00 95.88 95 LYS A O 1
ATOM 750 N N . VAL A 1 96 ? -12.348 -13.950 5.405 1.00 95.38 96 VAL A N 1
ATOM 751 C CA . VAL A 1 96 ? -12.217 -15.409 5.407 1.00 95.38 96 VAL A CA 1
ATOM 752 C C . VAL A 1 96 ? -11.202 -15.822 4.347 1.00 95.38 96 VAL A C 1
ATOM 754 O O . VAL A 1 96 ? -11.264 -15.383 3.195 1.00 95.38 96 VAL A O 1
ATOM 757 N N . PHE A 1 97 ? -10.240 -16.651 4.736 1.00 92.94 97 PHE A N 1
ATOM 758 C CA . PHE A 1 97 ? -9.258 -17.225 3.820 1.00 92.94 97 PHE A CA 1
ATOM 759 C C . PHE A 1 97 ? -9.764 -18.525 3.187 1.00 92.94 97 PHE A C 1
ATOM 761 O O . PHE A 1 97 ? -10.697 -19.166 3.679 1.00 92.94 97 PHE A O 1
ATOM 768 N N . LYS A 1 98 ? -9.118 -18.938 2.088 1.00 87.06 98 LYS A N 1
ATOM 769 C CA . LYS A 1 98 ? -9.340 -20.261 1.487 1.00 87.06 98 LYS A CA 1
ATOM 770 C C . LYS A 1 98 ? -9.144 -21.331 2.571 1.00 87.06 98 LYS A C 1
ATOM 772 O O . LYS A 1 98 ? -8.185 -21.265 3.333 1.00 87.06 98 LYS A O 1
ATOM 777 N N . GLY A 1 99 ? -10.082 -22.270 2.672 1.00 87.62 99 GLY A N 1
ATOM 778 C CA . GLY A 1 99 ? -10.128 -23.245 3.771 1.00 87.62 99 GLY A CA 1
ATOM 779 C C . GLY A 1 99 ? -10.973 -22.819 4.979 1.00 87.62 99 GLY A C 1
ATOM 780 O O . GLY A 1 99 ? -10.973 -23.514 5.986 1.00 87.62 99 GLY A O 1
ATOM 781 N N . GLY A 1 100 ? -11.701 -21.698 4.899 1.00 89.12 100 GLY A N 1
ATOM 782 C CA . GLY A 1 100 ? -12.729 -21.329 5.882 1.00 89.12 100 GLY A CA 1
ATOM 783 C C . GLY A 1 100 ? -12.207 -20.662 7.156 1.00 89.12 100 GLY A C 1
ATOM 784 O O . GLY A 1 100 ? -13.000 -20.325 8.032 1.00 89.12 100 GLY A O 1
ATOM 785 N N . LYS A 1 101 ? -10.894 -20.423 7.267 1.00 92.75 101 LYS A N 1
ATOM 786 C CA . LYS A 1 101 ? -10.310 -19.711 8.410 1.00 92.75 101 LYS A CA 1
ATOM 787 C C . LYS A 1 101 ? -10.768 -18.253 8.412 1.00 92.75 101 LYS A C 1
ATOM 789 O O . LYS A 1 101 ? -10.388 -17.477 7.531 1.00 92.75 101 LYS A O 1
ATOM 794 N N . VAL A 1 102 ? -11.553 -17.888 9.420 1.00 95.25 102 VAL A N 1
ATOM 795 C CA . VAL A 1 102 ? -11.971 -16.507 9.676 1.00 95.25 102 VAL A CA 1
ATOM 796 C C . VAL A 1 102 ? -10.828 -15.779 10.377 1.00 95.25 102 VAL A C 1
ATOM 798 O O . VAL A 1 102 ? -10.330 -16.240 11.401 1.00 95.25 102 VAL A O 1
ATOM 801 N N . ALA A 1 103 ? -10.368 -14.680 9.787 1.00 95.75 103 ALA A N 1
ATOM 802 C CA . ALA A 1 103 ? -9.280 -13.866 10.324 1.00 95.75 103 ALA A CA 1
ATOM 803 C C . ALA A 1 103 ? -9.765 -12.532 10.899 1.00 95.75 103 ALA A C 1
ATOM 805 O O . ALA A 1 103 ? -9.140 -12.016 11.815 1.00 95.75 103 ALA A O 1
ATOM 806 N N . VAL A 1 104 ? -10.863 -11.991 10.369 1.00 96.44 104 VAL A N 1
ATOM 807 C CA . VAL A 1 104 ? -11.578 -10.825 10.909 1.00 96.44 104 VAL A CA 1
ATOM 808 C C . VAL A 1 104 ? -13.068 -11.141 10.804 1.00 96.44 104 VAL A C 1
ATOM 810 O O . VAL A 1 104 ? -13.489 -11.631 9.752 1.00 96.44 104 VAL A O 1
ATOM 813 N N . ASP A 1 105 ? -13.837 -10.907 11.867 1.00 96.00 105 ASP A N 1
ATOM 814 C CA . ASP A 1 105 ? -15.249 -11.298 11.965 1.00 96.00 105 ASP A CA 1
ATOM 815 C C . ASP A 1 105 ? -16.107 -10.142 12.497 1.00 96.00 105 ASP A C 1
ATOM 817 O O . ASP A 1 105 ? -16.234 -9.975 13.705 1.00 96.00 105 ASP A O 1
ATOM 821 N N . GLY A 1 106 ? -16.646 -9.322 11.590 1.00 94.12 106 GLY A N 1
ATOM 822 C CA . GLY A 1 106 ? -17.574 -8.236 11.924 1.00 94.12 106 GLY A CA 1
ATOM 823 C C . GLY A 1 106 ? -16.936 -7.108 12.734 1.00 94.12 106 GLY A C 1
ATOM 824 O O . GLY A 1 106 ? -17.389 -6.792 13.830 1.00 94.12 106 GLY A O 1
ATOM 825 N N . MET A 1 107 ? -15.842 -6.531 12.227 1.00 94.94 107 MET A N 1
ATOM 826 C CA . MET A 1 107 ? -15.159 -5.415 12.889 1.00 94.94 107 MET A CA 1
ATOM 827 C C . MET A 1 107 ? -15.716 -4.065 12.424 1.00 94.94 107 MET A C 1
ATOM 829 O O . MET A 1 107 ? -15.677 -3.768 11.230 1.00 94.94 107 MET A O 1
ATOM 833 N N . ASP A 1 108 ? -16.134 -3.237 13.381 1.00 96.44 108 ASP A N 1
ATOM 834 C CA . ASP A 1 108 ? -16.452 -1.821 13.190 1.00 96.44 108 ASP A CA 1
ATOM 835 C C . ASP A 1 108 ? -15.370 -0.957 13.848 1.00 96.44 108 ASP A C 1
ATOM 837 O O . ASP A 1 108 ? -14.975 -1.199 14.993 1.00 96.44 108 ASP A O 1
ATOM 841 N N . LEU A 1 109 ? -14.858 0.034 13.121 1.00 95.50 109 LEU A N 1
ATOM 842 C CA . LEU A 1 109 ? -13.825 0.939 13.620 1.00 95.50 109 LEU A CA 1
ATOM 843 C C . LEU A 1 109 ? -13.885 2.275 12.888 1.00 95.50 109 LEU A C 1
ATOM 845 O O . LEU A 1 109 ? -13.698 2.319 11.677 1.00 95.50 109 LEU A O 1
ATOM 849 N N . ASP A 1 110 ? -14.016 3.356 13.645 1.00 95.62 110 ASP A N 1
ATOM 850 C CA . ASP A 1 110 ? -13.885 4.721 13.147 1.00 95.62 110 ASP A CA 1
ATOM 851 C C . ASP A 1 110 ? -12.669 5.386 13.803 1.00 95.62 110 ASP A C 1
ATOM 853 O O . ASP A 1 110 ? -12.492 5.309 15.018 1.00 95.62 110 ASP A O 1
ATOM 857 N N . ILE A 1 111 ? -11.825 6.024 12.990 1.00 95.31 111 ILE A N 1
ATOM 858 C CA . ILE A 1 111 ? -10.649 6.787 13.427 1.00 95.31 111 ILE A CA 1
ATOM 859 C C . ILE A 1 111 ? -10.814 8.220 12.936 1.00 95.31 111 ILE A C 1
ATOM 861 O O . ILE A 1 111 ? -10.978 8.458 11.732 1.00 95.31 111 ILE A O 1
ATOM 865 N N . ARG A 1 112 ? -10.739 9.190 13.849 1.00 94.62 112 ARG A N 1
ATOM 866 C CA . ARG A 1 112 ? -10.845 10.613 13.505 1.00 94.62 112 ARG A CA 1
ATOM 867 C C . ARG A 1 112 ? -9.512 11.174 13.015 1.00 94.62 112 ARG A C 1
ATOM 869 O O . ARG A 1 112 ? -8.435 10.662 13.323 1.00 94.62 112 ARG A O 1
ATOM 876 N N . ARG A 1 113 ? -9.557 12.261 12.243 1.00 92.31 113 ARG A N 1
ATOM 877 C CA . ARG A 1 113 ? -8.335 12.975 11.854 1.00 92.31 113 ARG A CA 1
ATOM 878 C C . ARG A 1 113 ? -7.585 13.502 13.076 1.00 92.31 113 ARG A C 1
ATOM 880 O O . ARG A 1 113 ? -8.177 14.040 14.005 1.00 92.31 113 ARG A O 1
ATOM 887 N N . GLY A 1 114 ? -6.261 13.346 13.046 1.00 91.19 114 GLY A N 1
ATOM 888 C CA . GLY A 1 114 ? -5.368 13.731 14.143 1.00 91.19 114 GLY A CA 1
ATOM 889 C C . GLY A 1 114 ? -5.318 12.736 15.307 1.00 91.19 114 GLY A C 1
ATOM 890 O O . GLY A 1 114 ? -4.556 12.951 16.245 1.00 91.19 114 GLY A O 1
ATOM 891 N N . GLU A 1 115 ? -6.089 11.648 15.258 1.00 92.75 115 GLU A N 1
ATOM 892 C CA . GLU A 1 115 ? -6.092 10.625 16.299 1.00 92.75 115 GLU A CA 1
ATOM 893 C C . GLU A 1 115 ? -4.942 9.624 16.116 1.00 92.75 115 GLU A C 1
ATOM 895 O O . GLU A 1 115 ? -4.646 9.175 15.007 1.00 92.75 115 GLU A O 1
ATOM 900 N N . ILE A 1 116 ? -4.305 9.244 17.227 1.00 94.88 116 ILE A N 1
ATOM 901 C CA . ILE A 1 116 ? -3.351 8.133 17.265 1.00 94.88 116 ILE A CA 1
ATOM 902 C C . ILE A 1 116 ? -4.101 6.900 17.761 1.00 94.88 116 ILE A C 1
ATOM 904 O O . ILE A 1 116 ? -4.442 6.803 18.938 1.00 94.88 116 ILE A O 1
ATOM 908 N N . PHE A 1 117 ? -4.333 5.950 16.859 1.00 94.69 117 PHE A N 1
ATOM 909 C CA . PHE A 1 117 ? -5.031 4.705 17.160 1.00 94.69 117 PHE A CA 1
ATOM 910 C C . PHE A 1 117 ? -4.060 3.521 17.255 1.00 94.69 117 PHE A C 1
ATOM 912 O O . PHE A 1 117 ? -3.173 3.362 16.414 1.00 94.69 117 PHE A O 1
ATOM 919 N N . ALA A 1 118 ? -4.255 2.652 18.250 1.00 95.12 118 ALA A N 1
ATOM 920 C CA . ALA A 1 118 ? -3.463 1.438 18.440 1.00 95.12 118 ALA A CA 1
ATOM 921 C C . ALA A 1 118 ? -4.356 0.189 18.447 1.00 95.12 118 ALA A C 1
ATOM 923 O O . ALA A 1 118 ? -5.196 0.013 19.329 1.00 95.12 118 ALA A O 1
ATOM 924 N N . LEU A 1 119 ? -4.130 -0.719 17.492 1.00 93.44 119 LEU A N 1
ATOM 925 C CA . LEU A 1 119 ? -4.814 -2.012 17.429 1.00 93.44 119 LEU A CA 1
ATOM 926 C C . LEU A 1 119 ? -4.003 -3.080 18.178 1.00 93.44 119 LEU A C 1
ATOM 928 O O . LEU A 1 119 ? -2.964 -3.533 17.696 1.00 93.44 119 LEU A O 1
ATOM 932 N N . LEU A 1 120 ? -4.484 -3.505 19.346 1.00 94.00 120 LEU A N 1
ATOM 933 C CA . LEU A 1 120 ? -3.797 -4.458 20.227 1.00 94.00 120 LEU A CA 1
ATOM 934 C C . LEU A 1 120 ? -4.531 -5.803 20.291 1.00 94.00 120 LEU A C 1
ATOM 936 O O . LEU A 1 120 ? -5.751 -5.876 20.201 1.00 94.00 120 LEU A O 1
ATOM 940 N N . GLY A 1 121 ? -3.777 -6.891 20.448 1.00 93.50 121 GLY A N 1
ATOM 941 C CA . GLY A 1 121 ? -4.321 -8.250 20.519 1.00 93.50 121 GLY A CA 1
ATOM 942 C C . GLY A 1 121 ? -3.231 -9.312 20.401 1.00 93.50 121 GLY A C 1
ATOM 943 O O . GLY A 1 121 ? -2.109 -9.011 19.988 1.00 93.50 121 GLY A O 1
ATOM 944 N N . HIS A 1 122 ? -3.545 -10.568 20.716 1.00 94.19 122 HIS A N 1
ATOM 945 C CA . HIS A 1 122 ? -2.584 -11.675 20.635 1.00 94.19 122 HIS A CA 1
ATOM 946 C C . HIS A 1 122 ? -2.170 -12.003 19.185 1.00 94.19 122 HIS A C 1
ATOM 948 O O . HIS A 1 122 ? -2.754 -11.523 18.204 1.00 94.19 122 HIS A O 1
ATOM 954 N N . ASN A 1 123 ? -1.138 -12.833 19.023 1.00 91.88 123 ASN A N 1
ATOM 955 C CA . ASN A 1 123 ? -0.730 -13.328 17.708 1.00 91.88 123 ASN A CA 1
ATOM 956 C C . ASN A 1 123 ? -1.851 -14.161 17.081 1.00 91.88 123 ASN A C 1
ATOM 958 O O . ASN A 1 123 ? -2.444 -15.010 17.740 1.00 91.88 123 ASN A O 1
ATOM 962 N N . GLY A 1 124 ? -2.165 -13.889 15.815 1.00 89.69 124 GLY A N 1
ATOM 963 C CA . GLY A 1 124 ? -3.278 -14.538 15.120 1.00 89.69 124 GLY A CA 1
ATOM 964 C C . GLY A 1 124 ? -4.660 -13.919 15.362 1.00 89.69 124 GLY A C 1
ATOM 965 O O . GLY A 1 124 ? -5.609 -14.386 14.751 1.00 89.69 124 GLY A O 1
ATOM 966 N N . ALA A 1 125 ? -4.781 -12.845 16.153 1.00 92.38 125 ALA A N 1
ATOM 967 C CA . ALA A 1 125 ? -6.053 -12.138 16.368 1.00 92.38 125 ALA A CA 1
ATOM 968 C C . ALA A 1 125 ? -6.595 -11.382 15.131 1.00 92.38 125 ALA A C 1
ATOM 970 O O . ALA A 1 125 ? -7.636 -10.749 15.216 1.00 92.38 125 ALA A O 1
ATOM 971 N N . GLY A 1 126 ? -5.872 -11.378 14.003 1.00 93.50 126 GLY A N 1
ATOM 972 C CA . GLY A 1 126 ? -6.327 -10.724 12.769 1.00 93.50 126 GLY A CA 1
ATOM 973 C C . GLY A 1 126 ? -5.833 -9.294 12.539 1.00 93.50 126 GLY A C 1
ATOM 974 O O . GLY A 1 126 ? -6.178 -8.708 11.523 1.00 93.50 126 GLY A O 1
ATOM 975 N N . LYS A 1 127 ? -4.978 -8.735 13.408 1.00 94.75 127 LYS A N 1
ATOM 976 C CA . LYS A 1 127 ? -4.480 -7.343 13.308 1.00 94.75 127 LYS A CA 1
ATOM 977 C C . LYS A 1 127 ? -3.842 -7.014 11.954 1.00 94.75 127 LYS A C 1
ATOM 979 O O . LYS A 1 127 ? -4.292 -6.117 11.249 1.00 94.75 127 LYS A O 1
ATOM 984 N N . THR A 1 128 ? -2.827 -7.789 11.569 1.00 93.56 128 THR A N 1
ATOM 985 C CA . THR A 1 128 ? -2.138 -7.634 10.281 1.00 93.56 128 THR A CA 1
ATOM 986 C C . THR A 1 128 ? -3.093 -7.882 9.119 1.00 93.56 128 THR A C 1
ATOM 988 O O . THR A 1 128 ? -3.023 -7.201 8.105 1.00 93.56 128 THR A O 1
ATOM 991 N N . THR A 1 129 ? -4.038 -8.817 9.267 1.00 94.50 129 THR A N 1
ATOM 992 C CA . THR A 1 129 ? -5.059 -9.067 8.243 1.00 94.50 129 THR A CA 1
ATOM 993 C C . THR A 1 129 ? -5.989 -7.869 8.064 1.00 94.50 129 THR A C 1
ATOM 995 O O . THR A 1 129 ? -6.255 -7.500 6.926 1.00 94.50 129 THR A O 1
ATOM 998 N N . CYS A 1 130 ? -6.439 -7.248 9.156 1.00 95.19 130 CYS A N 1
ATOM 999 C CA . CYS A 1 130 ? -7.249 -6.034 9.136 1.00 95.19 130 CYS A CA 1
ATOM 1000 C C . CYS A 1 130 ? -6.490 -4.889 8.448 1.00 95.19 130 CYS A C 1
ATOM 1002 O O . CYS A 1 130 ? -6.974 -4.355 7.451 1.00 95.19 130 CYS A O 1
ATOM 1004 N N . MET A 1 131 ? -5.250 -4.602 8.867 1.00 94.38 131 MET A N 1
ATOM 1005 C CA . MET A 1 131 ? -4.411 -3.587 8.212 1.00 94.38 131 MET A CA 1
ATOM 1006 C C . MET A 1 131 ? -4.210 -3.867 6.716 1.00 94.38 131 MET A C 1
ATOM 1008 O O . MET A 1 131 ? -4.390 -2.973 5.892 1.00 94.38 131 MET A O 1
ATOM 1012 N N . ASN A 1 132 ? -3.912 -5.112 6.337 1.00 93.12 132 ASN A N 1
ATOM 1013 C CA . ASN A 1 132 ? -3.737 -5.489 4.932 1.00 93.12 132 ASN A CA 1
ATOM 1014 C C . ASN A 1 132 ? -5.027 -5.343 4.114 1.00 93.12 132 ASN A C 1
ATOM 1016 O O . ASN A 1 132 ? -4.950 -5.087 2.911 1.00 93.12 132 ASN A O 1
ATOM 1020 N N . CYS A 1 133 ? -6.196 -5.497 4.741 1.00 93.81 133 CYS A N 1
ATOM 1021 C CA . CYS A 1 133 ? -7.478 -5.229 4.097 1.00 93.81 133 CYS A CA 1
ATOM 1022 C C . CYS A 1 133 ? -7.668 -3.733 3.842 1.00 93.81 133 CYS A C 1
ATOM 1024 O O . CYS A 1 133 ? -7.979 -3.349 2.719 1.00 93.81 133 CYS A O 1
ATOM 1026 N N . VAL A 1 134 ? -7.406 -2.890 4.844 1.00 93.56 134 VAL A N 1
ATOM 1027 C CA . VAL A 1 134 ? -7.532 -1.426 4.736 1.00 93.56 134 VAL A CA 1
ATOM 1028 C C . VAL A 1 134 ?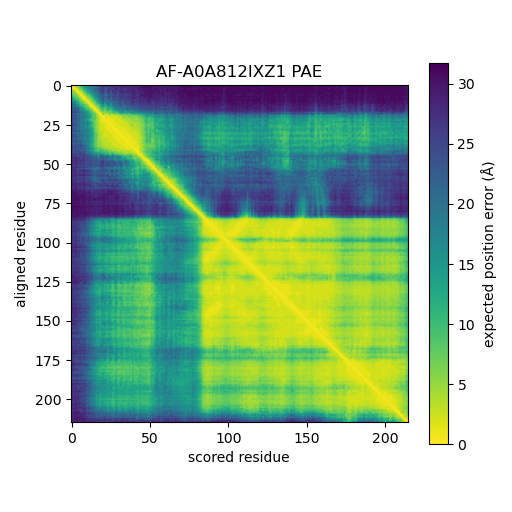 -6.566 -0.836 3.704 1.00 93.56 134 VAL A C 1
ATOM 1030 O O . VAL A 1 134 ? -6.956 -0.003 2.893 1.00 93.56 134 VAL A O 1
ATOM 1033 N N . VAL A 1 135 ? -5.312 -1.299 3.680 1.00 92.25 135 VAL A N 1
ATOM 1034 C CA . VAL A 1 135 ? -4.288 -0.857 2.708 1.00 92.25 135 VAL A CA 1
ATOM 1035 C C . VAL A 1 135 ? -4.561 -1.434 1.300 1.00 92.25 135 VAL A C 1
ATOM 1037 O O . VAL A 1 135 ? -3.926 -1.063 0.309 1.00 92.25 135 VAL A O 1
ATOM 10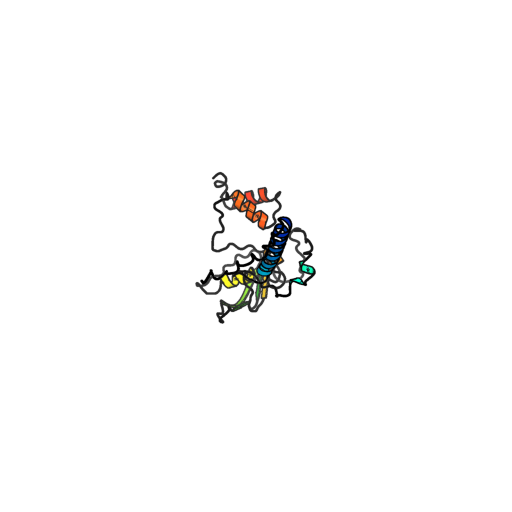40 N N . GLY A 1 136 ? -5.525 -2.356 1.188 1.00 90.38 136 GLY 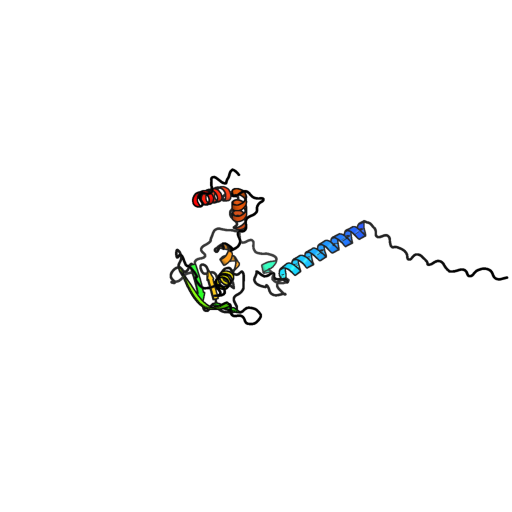A N 1
ATOM 1041 C CA . GLY A 1 136 ? -5.907 -3.034 -0.048 1.00 90.38 136 GLY A CA 1
ATOM 1042 C C . GLY A 1 136 ? -4.831 -3.966 -0.598 1.00 90.38 136 GLY A C 1
ATOM 1043 O O . GLY A 1 136 ? -4.735 -4.136 -1.814 1.00 90.38 136 GLY A O 1
ATOM 1044 N N . LEU A 1 137 ? -4.005 -4.550 0.272 1.00 88.88 137 LEU A N 1
ATOM 1045 C CA . LEU A 1 137 ? -3.098 -5.649 -0.074 1.00 88.88 137 LEU A CA 1
ATOM 1046 C C . LEU A 1 137 ? -3.861 -6.969 -0.213 1.00 88.88 137 LEU A C 1
ATOM 1048 O O . LEU A 1 137 ? -3.547 -7.778 -1.083 1.00 88.88 137 LEU A O 1
ATOM 1052 N N . ILE A 1 138 ? -4.879 -7.165 0.629 1.00 90.31 138 ILE A N 1
ATOM 1053 C CA . ILE A 1 138 ? -5.742 -8.346 0.643 1.00 90.31 138 ILE A CA 1
ATOM 1054 C C . ILE A 1 138 ? -7.198 -7.879 0.508 1.00 90.31 138 ILE A C 1
ATOM 1056 O O . ILE A 1 138 ? -7.608 -6.987 1.241 1.00 90.31 138 ILE A O 1
ATOM 1060 N N . PRO A 1 139 ? -8.019 -8.459 -0.384 1.00 90.38 139 PRO A N 1
ATOM 1061 C CA . PRO A 1 139 ? -9.429 -8.089 -0.472 1.00 90.38 139 PRO A CA 1
ATOM 1062 C C . PRO A 1 139 ? -10.208 -8.586 0.753 1.00 90.38 139 PRO A C 1
ATOM 1064 O O . PRO A 1 139 ? -10.001 -9.722 1.200 1.00 90.38 139 PRO A O 1
ATOM 1067 N N . MET A 1 140 ? -11.133 -7.770 1.260 1.00 92.31 140 MET A N 1
ATOM 1068 C CA . MET A 1 140 ? -12.126 -8.191 2.257 1.00 92.31 140 MET A CA 1
ATOM 1069 C C . MET A 1 140 ? -13.079 -9.241 1.664 1.00 92.31 140 MET A C 1
ATOM 1071 O O . MET A 1 140 ? -13.275 -9.299 0.451 1.00 92.31 140 MET A O 1
ATOM 1075 N N . THR A 1 141 ? -13.652 -10.096 2.514 1.00 94.12 141 THR A N 1
ATOM 1076 C CA . THR A 1 141 ? -14.691 -11.058 2.104 1.00 94.12 141 THR A CA 1
ATOM 1077 C C . THR A 1 141 ? -16.077 -10.417 2.130 1.00 94.12 141 THR A C 1
ATOM 1079 O O . THR A 1 141 ? -16.874 -10.673 1.234 1.00 94.12 141 THR A O 1
ATOM 1082 N N . SER A 1 142 ? -16.355 -9.594 3.140 1.00 95.31 142 SER A N 1
ATOM 1083 C CA . SER A 1 142 ? -17.544 -8.742 3.226 1.00 95.31 142 SER A CA 1
ATOM 1084 C C . SER A 1 142 ? -17.256 -7.529 4.116 1.00 95.31 142 SER A C 1
ATOM 1086 O O . SER A 1 142 ? -16.188 -7.454 4.733 1.00 95.31 142 SER A O 1
ATOM 1088 N N . GLY A 1 143 ? -18.204 -6.595 4.166 1.00 94.81 143 GLY A N 1
ATOM 1089 C CA . GLY A 1 143 ? -18.057 -5.319 4.862 1.00 94.81 143 GLY A CA 1
ATOM 1090 C C . GLY A 1 143 ? -17.574 -4.203 3.942 1.00 94.81 143 GLY A C 1
ATOM 1091 O O . GLY A 1 143 ? -17.515 -4.362 2.722 1.00 94.81 143 GLY A O 1
ATOM 1092 N N . SER A 1 144 ? -17.247 -3.061 4.539 1.00 93.75 144 SER A N 1
ATOM 1093 C CA . SER A 1 144 ? -16.731 -1.894 3.821 1.00 93.75 144 SER A CA 1
ATOM 1094 C C . SER A 1 144 ? -15.659 -1.179 4.634 1.00 93.75 144 SER A C 1
ATOM 1096 O O . SER A 1 144 ? -15.657 -1.228 5.865 1.00 93.75 144 SER A O 1
ATOM 1098 N N . ALA A 1 145 ? -14.741 -0.516 3.936 1.00 95.69 145 ALA A N 1
ATOM 1099 C CA . ALA A 1 145 ? -13.738 0.337 4.550 1.00 95.69 145 ALA A CA 1
ATOM 1100 C C . ALA A 1 145 ? -13.505 1.568 3.674 1.00 95.69 145 ALA A C 1
ATOM 1102 O O . ALA A 1 145 ? -13.495 1.472 2.446 1.00 95.69 145 ALA A O 1
ATOM 1103 N N . SER A 1 146 ? -13.284 2.712 4.310 1.00 94.56 146 SER A N 1
ATOM 1104 C CA . SER A 1 146 ? -12.971 3.972 3.647 1.00 94.56 146 SER A CA 1
ATOM 1105 C C . SER A 1 146 ? -11.819 4.687 4.346 1.00 94.56 146 SER A C 1
ATOM 1107 O O . SER A 1 146 ? -11.651 4.571 5.561 1.00 94.56 146 SER A O 1
ATOM 1109 N N . VAL A 1 147 ? -11.018 5.414 3.570 1.00 94.38 147 VAL A N 1
ATOM 1110 C CA . VAL A 1 147 ? -9.914 6.254 4.051 1.00 94.38 147 VAL A CA 1
ATOM 1111 C C . VAL A 1 147 ? -10.089 7.637 3.444 1.00 94.38 147 VAL A C 1
ATOM 1113 O O . VAL A 1 147 ? -10.163 7.759 2.223 1.00 94.38 147 VAL A O 1
ATOM 1116 N N . ASN A 1 148 ? -10.190 8.670 4.285 1.00 91.19 148 ASN A N 1
ATOM 1117 C CA . ASN A 1 148 ? -10.457 10.057 3.881 1.00 91.19 148 ASN A CA 1
ATOM 1118 C C . ASN A 1 148 ? -11.618 10.186 2.867 1.00 91.19 148 ASN A C 1
ATOM 1120 O O . ASN A 1 148 ? -11.521 10.912 1.879 1.00 91.19 148 ASN A O 1
ATOM 1124 N N . GLY A 1 149 ? -12.698 9.424 3.067 1.00 88.69 149 GLY A N 1
ATOM 1125 C CA . GLY A 1 149 ? -13.871 9.420 2.181 1.00 88.69 149 GLY A CA 1
ATOM 1126 C C . GLY A 1 149 ? -13.736 8.588 0.896 1.00 88.69 149 GLY A C 1
ATOM 1127 O O . GLY A 1 149 ? -14.717 8.439 0.170 1.00 88.69 149 GLY A O 1
ATOM 1128 N N . TYR A 1 150 ? -12.571 7.997 0.618 1.00 91.75 150 TYR A N 1
ATOM 1129 C CA . TYR A 1 150 ? -12.374 7.082 -0.508 1.00 91.75 150 TYR A CA 1
ATOM 1130 C C . TYR A 1 150 ? -12.608 5.639 -0.070 1.00 91.75 150 TYR A C 1
ATOM 1132 O O . TYR A 1 150 ? -11.976 5.152 0.866 1.00 91.75 150 TYR A O 1
ATOM 1140 N N . ASP A 1 151 ? -13.507 4.943 -0.759 1.00 91.88 151 ASP A N 1
ATOM 1141 C CA . ASP A 1 151 ? -13.798 3.535 -0.499 1.00 91.88 151 ASP A CA 1
ATOM 1142 C C . ASP A 1 151 ? -12.672 2.615 -1.017 1.00 91.88 151 ASP A C 1
ATOM 1144 O O . ASP A 1 151 ? -12.186 2.752 -2.144 1.00 91.88 151 ASP A O 1
ATOM 1148 N N . VAL A 1 152 ? -12.267 1.658 -0.178 1.00 92.12 152 VAL A N 1
ATOM 1149 C CA . VAL A 1 152 ? -11.123 0.756 -0.404 1.00 92.12 152 VAL A CA 1
ATOM 1150 C C . VAL A 1 152 ? -11.375 -0.238 -1.544 1.00 92.12 152 VAL A C 1
ATOM 1152 O O . VAL A 1 152 ? -10.422 -0.694 -2.175 1.00 92.12 152 VAL A O 1
ATOM 1155 N N . HIS A 1 153 ? -12.630 -0.581 -1.844 1.00 87.56 153 HIS A N 1
ATOM 1156 C CA . HIS A 1 153 ? -12.960 -1.505 -2.932 1.00 87.56 153 HIS A CA 1
ATOM 1157 C C . HIS A 1 153 ? -12.999 -0.813 -4.295 1.00 87.56 153 HIS A C 1
ATOM 1159 O O . HIS A 1 153 ? -12.517 -1.360 -5.284 1.00 87.56 153 HIS A O 1
ATOM 1165 N N . THR A 1 154 ? -13.581 0.382 -4.351 1.00 87.44 154 THR A N 1
ATOM 1166 C CA . THR A 1 154 ? -13.878 1.085 -5.605 1.00 87.44 154 THR A CA 1
ATOM 1167 C C . THR A 1 154 ? -12.800 2.085 -6.009 1.00 87.44 154 THR A C 1
ATOM 1169 O O . THR A 1 154 ? -12.553 2.260 -7.201 1.00 87.44 154 THR A O 1
ATOM 1172 N N . ARG A 1 155 ? -12.137 2.734 -5.044 1.00 88.88 155 ARG A N 1
ATOM 1173 C CA . ARG A 1 155 ? -11.153 3.808 -5.273 1.00 88.88 155 ARG A CA 1
ATOM 1174 C C . ARG A 1 155 ? -9.824 3.537 -4.569 1.00 88.88 155 ARG A C 1
ATOM 1176 O O . ARG A 1 155 ? -9.224 4.419 -3.957 1.00 88.88 155 ARG A O 1
ATOM 1183 N N . ILE A 1 156 ? -9.325 2.306 -4.690 1.00 89.12 156 ILE A N 1
ATOM 1184 C CA . ILE A 1 156 ? -8.095 1.884 -4.005 1.00 89.12 156 ILE A CA 1
ATOM 1185 C C . ILE A 1 156 ? -6.857 2.711 -4.391 1.00 89.12 156 ILE A C 1
ATOM 1187 O O . ILE A 1 156 ? -5.963 2.906 -3.570 1.00 89.12 156 ILE A O 1
ATOM 1191 N N . GLU A 1 157 ? -6.782 3.213 -5.626 1.00 88.31 157 GLU A N 1
ATOM 1192 C CA . GLU A 1 157 ? -5.659 4.048 -6.066 1.00 88.31 157 GLU A CA 1
ATOM 1193 C C . GLU A 1 157 ? -5.613 5.384 -5.316 1.00 88.31 157 GLU A C 1
ATOM 1195 O O . GLU A 1 157 ? -4.534 5.816 -4.905 1.00 88.31 157 GLU A O 1
ATOM 1200 N N . ASP A 1 158 ? -6.772 6.002 -5.077 1.00 89.31 158 ASP A N 1
ATOM 1201 C CA . ASP A 1 158 ? -6.879 7.247 -4.316 1.00 89.31 158 ASP A CA 1
ATOM 1202 C C . ASP A 1 158 ? -6.548 7.011 -2.836 1.00 89.31 158 ASP A C 1
ATOM 1204 O O . ASP A 1 158 ? -5.772 7.767 -2.249 1.00 89.31 158 ASP A O 1
ATOM 1208 N N . VAL A 1 159 ? -7.026 5.897 -2.264 1.00 91.31 159 VAL A N 1
ATOM 1209 C CA . VAL A 1 159 ? -6.659 5.460 -0.906 1.00 91.31 159 VAL A CA 1
ATOM 1210 C C . VAL A 1 159 ? -5.141 5.300 -0.777 1.00 91.31 159 VAL A C 1
ATOM 1212 O O . VAL A 1 159 ? -4.526 5.863 0.129 1.00 91.31 159 VAL A O 1
ATOM 1215 N N . ARG A 1 160 ? -4.495 4.584 -1.706 1.00 89.81 160 ARG A N 1
ATOM 1216 C CA . ARG A 1 160 ? -3.042 4.334 -1.669 1.00 89.81 160 ARG A CA 1
ATOM 1217 C C . ARG A 1 160 ? -2.204 5.601 -1.835 1.00 89.81 160 ARG A C 1
ATOM 1219 O O . ARG A 1 160 ? -1.076 5.634 -1.351 1.00 89.81 160 ARG A O 1
ATOM 1226 N N . ARG A 1 161 ? -2.729 6.650 -2.477 1.00 88.44 161 ARG A N 1
ATOM 1227 C CA . ARG A 1 161 ? -2.065 7.967 -2.572 1.00 88.44 161 ARG A CA 1
ATOM 1228 C C . ARG A 1 161 ? -2.105 8.762 -1.271 1.00 88.44 161 ARG A C 1
ATOM 1230 O O . ARG A 1 161 ? -1.304 9.678 -1.108 1.00 88.44 161 ARG A O 1
ATOM 1237 N N . GLN A 1 162 ? -3.009 8.420 -0.359 1.00 88.50 162 GLN A N 1
ATOM 1238 C CA . GLN A 1 162 ? -3.221 9.141 0.897 1.00 88.50 162 GLN A CA 1
ATOM 1239 C C . GLN A 1 162 ? -2.755 8.351 2.119 1.00 88.50 162 GLN A C 1
ATOM 1241 O O . GLN A 1 162 ? -2.400 8.937 3.135 1.00 88.50 162 GLN A O 1
ATOM 1246 N N . LEU A 1 163 ? -2.678 7.029 1.994 1.00 89.94 163 LEU A N 1
ATOM 1247 C CA . LEU A 1 163 ? -2.177 6.125 3.018 1.00 89.94 163 LEU A CA 1
ATOM 1248 C C . LEU A 1 163 ? -0.710 5.762 2.750 1.00 89.94 163 LEU A C 1
ATOM 1250 O O . LEU A 1 163 ? -0.286 5.677 1.595 1.00 89.94 163 LEU A O 1
ATOM 1254 N N . SER A 1 164 ? 0.052 5.528 3.814 1.00 89.50 164 SER A N 1
ATOM 1255 C CA . SER A 1 164 ? 1.395 4.941 3.774 1.00 89.50 164 SER A CA 1
ATOM 1256 C C . SER A 1 164 ? 1.459 3.807 4.795 1.00 89.50 164 SER A C 1
ATOM 1258 O O . SER A 1 164 ? 0.807 3.881 5.834 1.00 89.50 164 SER A O 1
ATOM 1260 N N . ILE A 1 165 ? 2.235 2.763 4.506 1.00 89.69 165 ILE A N 1
ATOM 1261 C CA . ILE A 1 165 ? 2.436 1.620 5.403 1.00 89.69 165 ILE A CA 1
ATOM 1262 C C . ILE A 1 165 ? 3.919 1.490 5.740 1.00 89.69 165 ILE A C 1
ATOM 1264 O O . ILE A 1 165 ? 4.769 1.623 4.861 1.00 89.69 165 ILE A O 1
ATOM 1268 N N . CYS A 1 166 ? 4.215 1.211 7.007 1.00 89.56 166 CYS A N 1
ATOM 1269 C CA . CYS A 1 166 ? 5.523 0.731 7.429 1.00 89.56 166 CYS A CA 1
ATOM 1270 C C . CYS A 1 166 ? 5.426 -0.796 7.592 1.00 89.56 166 CYS A C 1
ATOM 1272 O O . CYS A 1 166 ? 4.656 -1.251 8.444 1.00 89.56 166 CYS A O 1
ATOM 1274 N N . PRO A 1 167 ? 6.093 -1.593 6.740 1.00 85.69 167 PRO A N 1
ATOM 1275 C CA . PRO A 1 167 ? 6.062 -3.048 6.848 1.00 85.69 167 PRO A CA 1
ATOM 1276 C C . PRO A 1 167 ? 6.757 -3.542 8.125 1.00 85.69 167 PRO A C 1
ATOM 1278 O O . PRO A 1 167 ? 7.501 -2.811 8.774 1.00 85.69 167 PRO A O 1
ATOM 1281 N N . GLN A 1 168 ? 6.504 -4.804 8.482 1.00 83.44 168 GLN A N 1
ATOM 1282 C CA . GLN A 1 168 ? 7.172 -5.451 9.616 1.00 83.44 168 GLN A CA 1
ATOM 1283 C C . GLN A 1 168 ? 8.663 -5.686 9.335 1.00 83.44 168 GLN A C 1
ATOM 1285 O O . GLN A 1 168 ? 9.493 -5.480 10.218 1.00 83.44 168 GLN A O 1
ATOM 1290 N N . ASP A 1 169 ? 8.983 -6.114 8.115 1.00 85.94 169 ASP A N 1
ATOM 1291 C CA . ASP A 1 169 ? 10.358 -6.301 7.667 1.00 85.94 169 ASP A CA 1
ATOM 1292 C C . ASP A 1 169 ? 10.910 -4.976 7.151 1.00 85.94 169 ASP A C 1
ATOM 1294 O O . ASP A 1 169 ? 10.218 -4.243 6.446 1.00 85.94 169 ASP A O 1
ATOM 1298 N N . ASN A 1 170 ? 12.159 -4.668 7.492 1.00 82.06 170 ASN A N 1
ATOM 1299 C CA . ASN A 1 170 ? 12.774 -3.396 7.138 1.00 82.06 170 ASN A CA 1
ATOM 1300 C C . ASN A 1 170 ? 13.263 -3.420 5.675 1.00 82.06 170 ASN A C 1
ATOM 1302 O O . ASN A 1 170 ? 14.183 -4.182 5.368 1.00 82.06 170 ASN A O 1
ATOM 1306 N N . PRO A 1 171 ? 12.702 -2.605 4.761 1.00 82.25 171 PRO A N 1
ATOM 1307 C CA . PRO A 1 171 ? 13.054 -2.632 3.344 1.00 82.25 171 PRO A CA 1
ATOM 1308 C C . PRO A 1 171 ? 14.301 -1.774 3.072 1.00 82.25 171 PRO A C 1
ATOM 1310 O O . PRO A 1 171 ? 14.252 -0.793 2.322 1.00 82.25 171 PRO A O 1
ATOM 1313 N N . LEU A 1 172 ? 15.421 -2.104 3.717 1.00 84.69 172 LEU A N 1
ATOM 1314 C CA . LEU A 1 172 ? 16.701 -1.445 3.463 1.00 84.69 172 LEU A CA 1
ATOM 1315 C C . LEU A 1 172 ? 17.400 -2.069 2.259 1.00 84.69 172 LEU A C 1
ATOM 1317 O O . LEU A 1 172 ? 17.378 -3.280 2.059 1.00 84.69 172 LEU A O 1
ATOM 1321 N N . TYR A 1 173 ? 18.016 -1.204 1.460 1.00 84.00 173 TYR A N 1
ATOM 1322 C CA . TYR A 1 173 ? 18.866 -1.604 0.350 1.00 84.00 173 TYR A CA 1
ATOM 1323 C C . TYR A 1 173 ? 20.306 -1.282 0.724 1.00 84.00 173 TYR A C 1
ATOM 1325 O O . TYR A 1 173 ? 20.673 -0.111 0.760 1.00 84.00 173 TYR A O 1
ATOM 1333 N N . ASP A 1 174 ? 21.118 -2.314 0.939 1.00 84.31 174 ASP A N 1
ATOM 1334 C CA . ASP A 1 174 ? 22.506 -2.170 1.412 1.00 84.31 174 ASP A CA 1
ATOM 1335 C C . ASP A 1 174 ? 23.415 -1.401 0.437 1.00 84.31 174 ASP A C 1
ATOM 1337 O O . ASP A 1 174 ? 24.489 -0.937 0.802 1.00 84.31 174 ASP A O 1
ATOM 1341 N N . VAL A 1 175 ? 22.992 -1.263 -0.821 1.00 89.75 175 VAL A N 1
ATOM 1342 C CA . VAL A 1 175 ? 23.738 -0.556 -1.874 1.00 89.75 175 VAL A CA 1
ATOM 1343 C C . VAL A 1 175 ? 23.484 0.960 -1.843 1.00 89.75 175 VAL A C 1
ATOM 1345 O O . VAL A 1 175 ? 24.224 1.712 -2.477 1.00 89.75 175 VAL A O 1
ATOM 1348 N N . TYR A 1 176 ? 22.447 1.427 -1.138 1.00 88.50 176 TYR A N 1
ATOM 1349 C CA . TYR A 1 176 ? 22.072 2.841 -1.099 1.00 88.50 176 TYR A CA 1
ATOM 1350 C C . TYR A 1 176 ? 22.474 3.511 0.210 1.00 88.50 176 TYR A C 1
ATOM 1352 O O . TYR A 1 176 ? 22.235 2.984 1.293 1.00 88.50 176 TYR A O 1
ATOM 1360 N N . THR A 1 177 ? 22.983 4.741 0.108 1.00 89.00 177 THR A N 1
ATOM 1361 C CA . THR A 1 177 ? 23.121 5.614 1.282 1.00 89.00 177 THR A CA 1
ATOM 1362 C C . THR A 1 177 ? 21.744 6.025 1.804 1.00 89.00 177 THR A C 1
ATOM 1364 O O . THR A 1 177 ? 20.757 6.022 1.058 1.00 89.00 177 THR A O 1
ATOM 1367 N N . VAL A 1 178 ? 21.664 6.467 3.065 1.00 88.81 178 VAL A N 1
ATOM 1368 C CA . VAL A 1 178 ? 20.405 6.935 3.681 1.00 88.81 178 VAL A CA 1
ATOM 1369 C C . VAL A 1 178 ? 19.719 7.994 2.809 1.00 88.81 178 VAL A C 1
ATOM 1371 O O . VAL A 1 178 ? 18.518 7.923 2.547 1.00 88.81 178 VAL A O 1
ATOM 1374 N N . ARG A 1 179 ? 20.493 8.948 2.273 1.00 88.50 179 ARG A N 1
ATOM 1375 C CA . ARG A 1 179 ? 19.978 9.989 1.370 1.00 88.50 179 ARG A CA 1
ATOM 1376 C C . ARG A 1 179 ? 19.364 9.395 0.105 1.00 88.50 179 ARG A C 1
ATOM 1378 O O . ARG A 1 179 ? 18.272 9.804 -0.282 1.00 88.50 179 ARG A O 1
ATOM 1385 N N . GLN A 1 180 ? 20.069 8.475 -0.551 1.00 90.12 180 GLN A N 1
ATOM 1386 C CA . GLN A 1 180 ? 19.611 7.853 -1.797 1.00 90.12 180 GLN A CA 1
ATOM 1387 C C . GLN A 1 180 ? 18.356 7.014 -1.565 1.00 90.12 180 GLN A C 1
ATOM 1389 O O . GLN A 1 180 ? 17.424 7.069 -2.364 1.00 90.12 180 GLN A O 1
ATOM 1394 N N . HIS A 1 181 ? 18.304 6.298 -0.444 1.00 91.50 181 HIS A N 1
ATOM 1395 C CA . HIS A 1 181 ? 17.150 5.504 -0.041 1.00 91.50 181 HIS A CA 1
ATOM 1396 C C . HIS A 1 181 ? 15.911 6.387 0.176 1.00 91.50 181 HIS A C 1
ATOM 1398 O O . HIS A 1 181 ? 14.862 6.144 -0.424 1.00 91.50 181 HIS A O 1
ATOM 1404 N N . LEU A 1 182 ? 16.048 7.494 0.913 1.00 90.56 182 LEU A N 1
ATOM 1405 C CA . LEU A 1 182 ? 14.958 8.456 1.109 1.00 90.56 182 LEU A CA 1
ATOM 1406 C C . LEU A 1 182 ? 14.524 9.129 -0.203 1.00 90.56 182 LEU A C 1
ATOM 1408 O O . LEU A 1 182 ? 13.327 9.291 -0.446 1.00 90.56 182 LEU A O 1
ATOM 1412 N N . GLN A 1 183 ? 15.469 9.490 -1.077 1.00 91.38 183 GLN A N 1
ATOM 1413 C CA . GLN A 1 183 ? 15.162 10.035 -2.406 1.00 91.38 183 GLN A CA 1
ATOM 1414 C C . GLN A 1 183 ? 14.406 9.025 -3.276 1.00 91.38 183 GLN A C 1
ATOM 1416 O O . GLN A 1 183 ? 13.444 9.393 -3.952 1.00 91.38 183 GLN A O 1
ATOM 1421 N N . PHE A 1 184 ? 14.791 7.750 -3.222 1.00 91.12 184 PHE A N 1
ATOM 1422 C CA . PHE A 1 184 ? 14.122 6.668 -3.935 1.00 91.12 184 PHE A CA 1
ATOM 1423 C C . PHE A 1 184 ? 12.657 6.529 -3.496 1.00 91.12 184 PHE A C 1
ATOM 1425 O O . PHE A 1 184 ? 11.756 6.593 -4.336 1.00 91.12 184 PHE A O 1
ATOM 1432 N N . PHE A 1 185 ? 12.389 6.446 -2.188 1.00 90.25 185 PHE A N 1
ATOM 1433 C CA . PHE A 1 185 ? 11.018 6.368 -1.670 1.00 90.25 185 PHE A CA 1
ATOM 1434 C C . PHE A 1 185 ? 10.205 7.649 -1.920 1.00 90.25 185 PHE A C 1
ATOM 1436 O O . PHE A 1 185 ? 9.012 7.571 -2.224 1.00 90.25 185 PHE A O 1
ATOM 1443 N N . ALA A 1 186 ? 10.834 8.828 -1.877 1.00 91.00 186 ALA A N 1
ATOM 1444 C CA . ALA A 1 186 ? 10.190 10.087 -2.253 1.00 91.00 186 ALA A CA 1
ATOM 1445 C C . ALA A 1 186 ? 9.771 10.096 -3.736 1.00 91.00 186 ALA A C 1
ATOM 1447 O O . ALA A 1 186 ? 8.665 10.533 -4.071 1.00 91.00 186 ALA A O 1
ATOM 1448 N N . GLY A 1 187 ? 10.623 9.563 -4.616 1.00 90.38 187 GLY A N 1
ATOM 1449 C CA . GLY A 1 187 ? 10.317 9.357 -6.030 1.00 90.38 187 GLY A CA 1
ATOM 1450 C C . GLY A 1 187 ? 9.152 8.391 -6.244 1.00 90.38 187 GLY A C 1
ATOM 1451 O O . GLY A 1 187 ? 8.228 8.716 -6.988 1.00 90.38 187 GLY A O 1
ATOM 1452 N N . LEU A 1 188 ? 9.133 7.257 -5.531 1.00 88.62 188 LEU A N 1
ATOM 1453 C CA . LEU A 1 188 ? 8.017 6.299 -5.569 1.00 88.62 188 LEU A CA 1
ATOM 1454 C C . LEU A 1 188 ? 6.691 6.920 -5.114 1.00 88.62 188 LEU A C 1
ATOM 1456 O O . LEU A 1 188 ? 5.637 6.600 -5.663 1.00 88.62 188 LEU A O 1
ATOM 1460 N N . ARG A 1 189 ? 6.729 7.842 -4.144 1.00 85.88 189 ARG A N 1
ATOM 1461 C CA . ARG A 1 189 ? 5.542 8.579 -3.683 1.00 85.88 189 ARG A CA 1
ATOM 1462 C C . ARG A 1 189 ? 5.076 9.660 -4.669 1.00 85.88 189 ARG A C 1
ATOM 1464 O O . ARG A 1 189 ? 4.004 10.227 -4.475 1.00 85.88 189 ARG A O 1
ATOM 1471 N N . GLY A 1 190 ? 5.842 9.936 -5.725 1.00 87.69 190 GLY A N 1
ATOM 1472 C CA . GLY A 1 190 ? 5.515 10.934 -6.744 1.00 87.69 190 GLY A CA 1
ATOM 1473 C C . GLY A 1 190 ? 5.943 12.361 -6.392 1.00 87.69 190 GLY A C 1
ATOM 1474 O O . GLY A 1 190 ? 5.436 13.311 -6.989 1.00 87.69 190 GLY A O 1
ATOM 1475 N N . ILE A 1 191 ? 6.865 12.541 -5.441 1.00 89.19 191 ILE A N 1
ATOM 1476 C CA . ILE A 1 191 ? 7.424 13.860 -5.112 1.00 89.19 191 ILE A CA 1
ATOM 1477 C C . ILE A 1 191 ? 8.342 14.303 -6.258 1.00 89.19 191 ILE A C 1
ATOM 1479 O O . ILE A 1 191 ? 9.198 13.538 -6.710 1.00 89.19 191 ILE A O 1
ATOM 1483 N N . SER A 1 192 ? 8.186 15.541 -6.736 1.00 90.06 192 SER A N 1
ATOM 1484 C CA . SER A 1 192 ? 9.006 16.074 -7.830 1.00 90.06 192 SER A CA 1
ATOM 1485 C C . SER A 1 192 ? 10.482 16.168 -7.433 1.00 90.06 192 SER A C 1
ATOM 1487 O O . SER A 1 192 ? 10.808 16.515 -6.299 1.00 90.06 192 SER A O 1
ATOM 1489 N N . SER A 1 193 ? 11.393 15.918 -8.377 1.00 87.75 193 SER A N 1
ATOM 1490 C CA . SER A 1 193 ? 12.848 15.955 -8.135 1.00 87.75 193 SER A CA 1
ATOM 1491 C C . SER A 1 193 ? 13.337 17.282 -7.542 1.00 87.75 193 SER A C 1
ATOM 1493 O O . SER A 1 193 ? 14.272 17.303 -6.749 1.00 87.75 193 SER A O 1
ATOM 1495 N N . GLN A 1 194 ? 12.660 18.380 -7.878 1.00 89.44 194 GLN A N 1
ATOM 1496 C CA . GLN A 1 194 ? 12.927 19.722 -7.357 1.00 89.44 194 GLN A CA 1
ATOM 1497 C C . GLN A 1 194 ? 12.626 19.839 -5.852 1.00 89.44 194 GLN A C 1
ATOM 1499 O O . GLN A 1 194 ? 13.333 20.547 -5.143 1.00 89.44 194 GLN A O 1
ATOM 1504 N N . LEU A 1 195 ? 11.595 19.139 -5.361 1.00 89.88 195 LEU A N 1
ATOM 1505 C CA . LEU A 1 195 ? 11.161 19.170 -3.958 1.00 89.88 195 LEU A CA 1
ATOM 1506 C C . LEU A 1 195 ? 11.777 18.051 -3.111 1.00 89.88 195 LEU A C 1
ATOM 1508 O O . LEU A 1 195 ? 11.844 18.181 -1.889 1.00 89.88 195 LEU A O 1
ATOM 1512 N N . GLN A 1 196 ? 12.246 16.968 -3.739 1.00 91.31 196 GLN A N 1
ATOM 1513 C CA . GLN A 1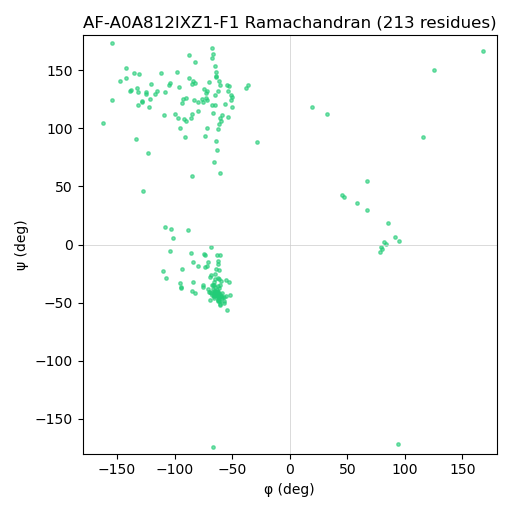 196 ? 12.831 15.824 -3.035 1.00 91.31 196 GLN A CA 1
ATOM 1514 C C . GLN A 1 196 ? 13.991 16.235 -2.128 1.00 91.31 196 GLN A C 1
ATOM 1516 O O . GLN A 1 196 ? 14.032 15.808 -0.982 1.00 91.31 196 GLN A O 1
ATOM 1521 N N . GLY A 1 197 ? 14.901 17.094 -2.600 1.00 88.94 197 GLY A N 1
ATOM 1522 C CA . GLY A 1 197 ? 16.048 17.538 -1.802 1.00 88.94 197 GLY A CA 1
ATOM 1523 C C . GLY A 1 197 ? 15.631 18.190 -0.481 1.00 88.94 197 GLY A C 1
ATOM 1524 O O . GLY A 1 197 ? 16.116 17.792 0.574 1.00 88.94 197 GLY A O 1
ATOM 1525 N N . ALA A 1 198 ? 14.685 19.131 -0.534 1.00 90.81 198 ALA A N 1
ATOM 1526 C CA . ALA A 1 198 ? 14.177 19.816 0.653 1.00 90.81 198 ALA A CA 1
ATOM 1527 C C . ALA A 1 198 ? 13.430 18.857 1.592 1.00 90.81 198 ALA A C 1
ATOM 1529 O O . ALA A 1 198 ? 13.686 18.854 2.792 1.00 90.81 198 ALA A O 1
ATOM 1530 N N . LYS A 1 199 ? 12.563 17.992 1.045 1.00 91.19 199 LYS A N 1
ATOM 1531 C CA . LYS A 1 199 ? 11.784 17.045 1.853 1.00 91.19 199 LYS A CA 1
ATOM 1532 C C . LYS A 1 199 ? 12.661 15.991 2.527 1.00 91.19 199 LYS A C 1
ATOM 1534 O O . LYS A 1 199 ? 12.409 15.625 3.667 1.00 91.19 199 LYS A O 1
ATOM 1539 N N . VAL A 1 200 ? 13.694 15.511 1.838 1.00 91.69 200 VAL A N 1
ATOM 1540 C CA . VAL A 1 200 ? 14.648 14.549 2.404 1.00 91.69 200 VAL A CA 1
ATOM 1541 C C . VAL A 1 200 ? 15.439 15.186 3.542 1.00 91.69 200 VAL A C 1
ATOM 1543 O O . VAL A 1 200 ? 15.599 14.548 4.575 1.00 91.69 200 VAL A O 1
ATOM 1546 N N . MET A 1 201 ? 15.877 16.440 3.395 1.00 89.38 201 MET A N 1
ATOM 1547 C CA . MET A 1 201 ? 16.547 17.158 4.485 1.00 89.38 201 MET A CA 1
ATOM 1548 C C . MET A 1 201 ? 15.629 17.344 5.700 1.00 89.38 201 MET A C 1
ATOM 1550 O O . MET A 1 201 ? 16.055 17.067 6.813 1.00 89.38 201 MET A O 1
ATOM 1554 N N . GLU A 1 202 ? 14.365 17.721 5.485 1.00 91.38 202 GLU A N 1
ATOM 1555 C CA . GLU A 1 202 ? 13.362 17.842 6.556 1.00 91.38 202 GLU A CA 1
ATOM 1556 C C . GLU A 1 202 ? 13.167 16.512 7.306 1.00 91.38 202 GLU A C 1
ATOM 1558 O O . GLU A 1 202 ? 13.171 16.479 8.532 1.00 91.38 202 GLU A O 1
ATOM 1563 N N . VAL A 1 203 ? 13.038 15.394 6.583 1.00 91.19 203 VAL A N 1
ATOM 1564 C CA . VAL A 1 203 ? 12.879 14.066 7.199 1.00 91.19 203 VAL A CA 1
ATOM 1565 C C . VAL A 1 203 ? 14.127 13.661 7.982 1.00 91.19 203 VAL A C 1
ATOM 1567 O O . VAL A 1 203 ? 14.003 13.122 9.080 1.00 91.19 203 VAL A O 1
ATOM 1570 N N . LEU A 1 204 ? 15.319 13.928 7.446 1.00 90.06 204 LEU A N 1
ATOM 1571 C CA . LEU A 1 204 ? 16.577 13.630 8.130 1.00 90.06 204 LEU A CA 1
ATOM 1572 C C . LEU A 1 204 ? 16.687 14.387 9.453 1.00 90.06 204 LEU A C 1
ATOM 1574 O O . LEU A 1 204 ? 17.024 13.763 10.456 1.00 90.06 204 LEU A O 1
ATOM 1578 N N . GLU A 1 205 ? 16.305 15.664 9.465 1.00 90.12 205 GLU A N 1
ATOM 1579 C CA . GLU A 1 205 ? 16.273 16.495 10.672 1.00 90.12 205 GLU A CA 1
ATOM 1580 C C . GLU A 1 205 ? 15.297 15.958 11.721 1.00 90.12 205 GLU A C 1
ATOM 1582 O O . GLU A 1 205 ? 15.639 15.774 12.888 1.00 90.12 205 GLU A O 1
ATOM 1587 N N . TRP A 1 206 ? 14.083 15.605 11.297 1.00 89.44 206 TRP A N 1
ATOM 1588 C CA . TRP A 1 206 ? 13.072 15.048 12.199 1.00 89.44 206 TRP A CA 1
ATOM 1589 C C . TRP A 1 206 ? 13.469 13.678 12.754 1.00 89.44 206 TRP A C 1
ATOM 1591 O O . TRP A 1 206 ? 13.107 13.336 13.879 1.00 89.44 206 TRP A O 1
ATOM 1601 N N . SER A 1 207 ? 14.199 12.889 11.964 1.00 87.69 207 SER A N 1
ATOM 1602 C CA . SER A 1 207 ? 14.674 11.557 12.351 1.00 87.69 207 SER A CA 1
ATOM 1603 C C . SER A 1 207 ? 15.997 11.560 13.122 1.00 87.69 207 SER A C 1
ATOM 1605 O O . SER A 1 207 ? 16.377 10.507 13.628 1.00 87.69 207 SER A O 1
ATOM 1607 N N . GLN A 1 208 ? 16.672 12.713 13.241 1.00 87.56 208 GLN A N 1
ATOM 1608 C CA . GLN A 1 208 ? 17.995 12.857 13.869 1.00 87.56 208 GLN A CA 1
ATOM 1609 C C . GLN A 1 208 ? 19.082 11.985 13.209 1.00 87.56 208 GLN A C 1
ATOM 1611 O O . GLN A 1 208 ? 19.955 11.433 13.882 1.00 87.56 208 GLN A O 1
ATOM 1616 N N . LEU A 1 209 ? 19.007 11.814 11.884 1.00 83.88 209 LEU A N 1
ATOM 1617 C CA . LEU A 1 209 ? 19.914 10.964 11.096 1.00 83.88 209 LEU A CA 1
ATOM 1618 C C . LEU A 1 209 ? 20.890 11.767 10.225 1.00 83.88 209 LEU A C 1
ATOM 1620 O O . LEU A 1 209 ? 21.515 11.211 9.323 1.00 83.88 209 LEU A O 1
ATOM 1624 N N . GLU A 1 210 ? 21.055 13.069 10.463 1.00 79.88 210 GLU A N 1
ATOM 1625 C CA . GLU A 1 210 ? 21.899 13.925 9.620 1.00 79.88 210 GLU A CA 1
ATOM 1626 C C . GLU A 1 210 ? 23.370 13.496 9.641 1.00 79.88 210 GLU A C 1
ATOM 1628 O O . GLU A 1 210 ? 24.074 13.658 8.649 1.00 79.88 210 GLU A O 1
ATOM 1633 N N . GLN A 1 211 ? 23.824 12.902 10.746 1.00 75.38 211 GLN A N 1
ATOM 1634 C CA . GLN A 1 211 ? 25.201 12.427 10.907 1.00 75.38 211 GLN A CA 1
ATOM 1635 C C . GLN A 1 211 ? 25.504 11.170 10.074 1.00 75.38 211 GLN A C 1
ATOM 1637 O O . GLN A 1 211 ? 26.664 10.900 9.794 1.00 75.38 211 GLN A O 1
ATOM 1642 N N . MET A 1 212 ? 24.481 10.433 9.623 1.00 71.06 212 MET A N 1
ATOM 1643 C CA . MET A 1 212 ? 24.637 9.228 8.790 1.00 71.06 212 MET A CA 1
ATOM 1644 C C . MET A 1 212 ? 24.673 9.537 7.284 1.00 71.06 212 MET A C 1
ATOM 1646 O O . MET A 1 212 ? 24.512 8.649 6.452 1.00 71.06 212 MET A O 1
ATOM 1650 N N . LEU A 1 213 ? 24.818 10.812 6.911 1.00 66.06 213 LEU A N 1
ATOM 1651 C CA . LEU A 1 213 ? 24.888 11.251 5.516 1.00 66.06 213 LEU A CA 1
ATOM 1652 C C . LEU A 1 213 ? 26.268 11.059 4.869 1.00 66.06 213 LEU A C 1
ATOM 1654 O O . LEU A 1 213 ? 26.350 11.136 3.641 1.00 66.06 213 LEU A O 1
ATOM 1658 N N . GLU A 1 214 ? 27.319 10.894 5.673 1.00 56.25 214 GLU A N 1
ATOM 1659 C CA . GLU A 1 214 ? 28.722 10.902 5.229 1.00 56.25 214 GLU A CA 1
ATOM 1660 C C . GLU A 1 214 ? 29.366 9.505 5.148 1.00 56.25 214 GLU A C 1
ATOM 1662 O O . GLU A 1 214 ? 30.482 9.393 4.641 1.00 56.25 214 GLU A O 1
ATOM 1667 N N . GLU A 1 215 ? 28.660 8.456 5.583 1.00 48.69 215 GLU A N 1
ATOM 1668 C CA . GLU A 1 215 ? 29.060 7.040 5.474 1.00 48.69 215 GLU A CA 1
ATOM 1669 C C . GLU A 1 215 ? 28.285 6.318 4.359 1.00 48.69 215 GLU A C 1
ATOM 1671 O O . GLU A 1 215 ? 28.922 5.511 3.643 1.00 48.69 215 GLU A O 1
#

Sequence (215 aa):
LCPAATYPDPCPAPIEIFSAGEAMLLMLVDVVLYAVVAWWLEQVWQGEYGQAKPCFFCFDPAFMFPSRRRAGLLQEDGLESGHEELAMSIKDMRKVFKGGKVAVDGMDLDIRRGEIFALLGHNGAGKTTCMNCVVGLIPMTSGSASVNGYDVHTRIEDVRRQLSICPQDNPLYDVYTVRQHLQFFAGLRGISSQLQGAKVMEVLEWSQLEQMLEE

pLDDT: mean 79.24, std 18.67, range [36.44, 96.94]

Solvent-accessible surface area (backbone atoms only — not comparable to full-atom values): 13710 Å² total; per-residue (Å²): 144,80,85,78,88,81,78,81,79,82,76,78,73,83,74,80,77,73,51,74,66,56,54,53,49,51,54,51,50,49,53,52,50,51,49,51,50,49,57,50,42,66,60,70,56,75,63,100,60,55,71,86,62,65,97,70,58,92,74,45,73,71,66,84,53,60,74,80,72,65,93,63,68,94,69,81,72,82,76,88,77,95,62,80,65,45,41,30,41,32,43,49,29,23,30,61,45,93,91,72,51,71,41,40,81,60,44,69,48,77,40,49,63,92,62,90,82,82,93,81,76,64,91,85,66,22,64,70,58,51,52,32,33,67,72,45,38,38,75,64,68,44,62,47,43,30,38,69,82,29,40,41,86,83,36,41,71,64,32,54,75,76,52,85,84,84,70,92,68,82,90,77,57,92,91,49,52,64,63,55,47,49,48,50,54,37,47,73,73,65,48,52,79,86,51,36,63,61,53,46,52,53,51,28,63,78,66,72,47,65,83,57,68,83,116

Foldseek 3Di:
DDDDDDDDDDDPDPPPPDDPVNVVVVVVVVVVVVVVVVVLCVLCPDDLWADHDDSPVVPDPCPVCVPCPDPDDPPPPDDDDDDQQWQKWWFQFWAADPVGDTQDGGDTDTHHPPDDDDDDDDPSNNPVVVVCCQLRRDPTPDTWMDGRNHTCPPPNVVSNLVDDDDDPDHPDDPVDQLLRVQLVVCVVSVNDPVCSVVVSVVVCVVVVNPVSRPD

Nearest PDB structures (foldseek):
  7tbw-assembly1_A  TM=7.963E-01  e=2.982E-10  Homo sapiens
  8edw-assembly1_A  TM=8.986E-01  e=1.067E-08  Homo sapiens
  4yer-assembly1_A  TM=9.412E-01  e=4.856E-08  Thermotoga maritima MSB8
  4yer-assembly1_B  TM=9.208E-01  e=4.571E-08  Thermotoga maritima MSB8
  7lkp-assembly1_A  TM=8.070E-01  e=2.648E-08  Homo sapiens